Protein AF-A0A353NQA9-F1 (afdb_monomer_lite)

Structure (mmCIF, N/CA/C/O backbone):
data_AF-A0A353NQA9-F1
#
_entry.id   AF-A0A353NQA9-F1
#
loop_
_atom_site.group_PDB
_atom_site.id
_atom_site.type_symbol
_atom_site.label_atom_id
_atom_site.label_alt_id
_atom_site.label_comp_id
_atom_site.label_asym_id
_atom_site.label_entity_id
_atom_site.label_seq_id
_atom_site.pdbx_PDB_ins_code
_atom_site.Cartn_x
_atom_site.Cartn_y
_atom_site.Cartn_z
_atom_site.occupancy
_atom_site.B_iso_or_equiv
_atom_site.auth_seq_id
_atom_site.auth_comp_id
_atom_site.auth_asym_id
_atom_site.auth_atom_id
_atom_site.pdbx_PDB_model_num
ATOM 1 N N . THR A 1 1 ? -1.411 -0.313 -3.012 1.00 77.88 1 THR A N 1
ATOM 2 C CA . THR A 1 1 ? -2.107 -0.021 -4.285 1.00 77.88 1 THR A CA 1
ATOM 3 C C . THR A 1 1 ? -3.192 -1.037 -4.566 1.00 77.88 1 THR A C 1
ATOM 5 O O . THR A 1 1 ? -4.331 -0.701 -4.332 1.00 77.88 1 THR A O 1
ATOM 8 N N . LEU A 1 2 ? -2.918 -2.269 -5.010 1.00 91.19 2 LEU A N 1
ATOM 9 C CA . LEU A 1 2 ? -3.983 -3.215 -5.400 1.00 91.19 2 LEU A CA 1
ATOM 10 C C . LEU A 1 2 ? -4.651 -3.924 -4.213 1.00 91.19 2 LEU A C 1
ATOM 12 O O . LEU A 1 2 ? -3.944 -4.396 -3.325 1.00 91.19 2 LEU A O 1
ATOM 16 N N . HIS A 1 3 ? -5.969 -4.142 -4.282 1.00 93.44 3 HIS A N 1
ATOM 17 C CA . HIS A 1 3 ? -6.711 -4.943 -3.295 1.00 93.44 3 HIS A CA 1
ATOM 18 C C . HIS A 1 3 ? -6.117 -6.347 -3.095 1.00 93.44 3 HIS A C 1
ATOM 20 O O . HIS A 1 3 ? -6.017 -6.849 -1.979 1.00 93.44 3 HIS A O 1
ATOM 26 N N . SER A 1 4 ? -5.650 -6.980 -4.177 1.00 92.38 4 SER A N 1
ATOM 27 C CA . SER A 1 4 ? -5.052 -8.320 -4.124 1.00 92.38 4 SER A CA 1
ATOM 28 C C . SER A 1 4 ? -3.750 -8.390 -3.319 1.00 92.38 4 SER A C 1
ATOM 30 O O . SER A 1 4 ? -3.312 -9.487 -2.989 1.00 92.38 4 SER A O 1
ATOM 32 N N . MET A 1 5 ? -3.120 -7.248 -3.017 1.00 93.56 5 MET A N 1
ATOM 33 C CA . MET A 1 5 ? -1.900 -7.186 -2.207 1.00 93.56 5 MET A CA 1
ATOM 34 C C . MET A 1 5 ? -2.179 -7.238 -0.703 1.00 93.56 5 MET A C 1
ATOM 36 O O . MET A 1 5 ? -1.242 -7.425 0.067 1.00 93.56 5 MET A O 1
ATOM 40 N N . LEU A 1 6 ? -3.440 -7.128 -0.271 1.00 95.62 6 LEU A N 1
ATOM 41 C CA . LEU A 1 6 ? -3.806 -7.191 1.143 1.00 95.62 6 LEU A CA 1
ATOM 42 C C . LEU A 1 6 ? -3.369 -8.512 1.797 1.00 95.62 6 LEU A C 1
ATOM 44 O O . LEU A 1 6 ? -2.727 -8.496 2.843 1.00 95.62 6 LEU A O 1
ATOM 48 N N . ALA A 1 7 ? -3.692 -9.648 1.173 1.00 95.00 7 ALA A N 1
ATOM 49 C CA . ALA A 1 7 ? -3.346 -10.967 1.703 1.00 95.00 7 ALA A CA 1
ATOM 50 C C . ALA A 1 7 ? -1.827 -11.204 1.830 1.00 95.00 7 ALA A C 1
ATOM 52 O O . ALA A 1 7 ? -1.392 -11.531 2.935 1.00 95.00 7 ALA A O 1
ATOM 53 N N . PRO A 1 8 ? -0.999 -11.026 0.777 1.00 93.00 8 PRO A N 1
ATOM 54 C CA . PRO A 1 8 ? 0.444 -11.227 0.905 1.00 93.00 8 PRO A CA 1
ATOM 55 C C . PRO A 1 8 ? 1.108 -10.209 1.843 1.00 93.00 8 PRO A C 1
ATOM 57 O O . PRO A 1 8 ? 2.035 -10.580 2.555 1.00 93.00 8 PRO A O 1
ATOM 60 N N . ALA A 1 9 ? 0.622 -8.962 1.911 1.00 94.06 9 ALA A N 1
ATOM 61 C CA . ALA A 1 9 ? 1.133 -7.988 2.877 1.00 94.06 9 ALA A CA 1
ATOM 62 C C . ALA A 1 9 ? 0.849 -8.424 4.324 1.00 94.06 9 ALA A C 1
ATOM 64 O O . ALA A 1 9 ? 1.760 -8.437 5.146 1.00 94.06 9 ALA A O 1
ATOM 65 N N . ALA A 1 10 ? -0.382 -8.858 4.622 1.00 94.88 10 ALA A N 1
ATOM 66 C CA . ALA A 1 10 ? -0.735 -9.366 5.947 1.00 94.88 10 ALA A CA 1
ATOM 67 C C . ALA A 1 10 ? 0.078 -10.618 6.317 1.00 94.88 10 ALA A C 1
ATOM 69 O O . ALA A 1 10 ? 0.585 -10.712 7.433 1.00 94.88 10 ALA A O 1
ATOM 70 N N . ALA A 1 11 ? 0.253 -11.550 5.374 1.00 92.88 11 ALA A N 1
ATOM 71 C CA . ALA A 1 11 ? 1.080 -12.737 5.576 1.00 92.88 11 ALA A CA 1
ATOM 72 C C . ALA A 1 11 ? 2.546 -12.374 5.865 1.00 92.88 11 ALA A C 1
ATOM 74 O O . ALA A 1 11 ? 3.125 -12.905 6.807 1.00 92.88 11 ALA A O 1
ATOM 75 N N . GLY A 1 12 ? 3.128 -11.425 5.123 1.00 92.06 12 GLY A N 1
ATOM 76 C CA . GLY A 1 12 ? 4.493 -10.949 5.362 1.00 92.06 12 GLY A CA 1
ATOM 77 C C . GLY A 1 12 ? 4.675 -10.298 6.733 1.00 92.06 12 GLY A C 1
ATOM 78 O O . GLY A 1 12 ? 5.673 -10.554 7.404 1.00 92.06 12 GLY A O 1
ATOM 79 N N . CYS A 1 13 ? 3.693 -9.517 7.191 1.00 91.75 13 CYS A N 1
ATOM 80 C CA . CYS A 1 13 ? 3.713 -8.930 8.531 1.00 91.75 13 CYS A CA 1
ATOM 81 C C . CYS A 1 13 ? 3.698 -9.988 9.644 1.00 91.75 13 CYS A C 1
ATOM 83 O O . CYS A 1 13 ? 4.388 -9.820 10.645 1.00 91.75 13 CYS A O 1
ATOM 85 N N . LEU A 1 14 ? 2.933 -11.069 9.472 1.00 91.56 14 LEU A N 1
ATOM 86 C CA . LEU A 1 14 ? 2.843 -12.159 10.451 1.00 91.56 14 LEU A CA 1
ATOM 87 C C . LEU A 1 14 ? 4.079 -13.070 10.413 1.00 91.56 14 LEU A C 1
ATOM 89 O O . LEU A 1 14 ? 4.576 -13.483 11.457 1.00 91.56 14 LEU A O 1
ATOM 93 N N . ALA A 1 15 ? 4.628 -13.329 9.223 1.00 89.81 15 ALA A N 1
ATOM 94 C CA . ALA A 1 15 ? 5.838 -14.133 9.045 1.00 89.81 15 ALA A CA 1
ATOM 95 C C . ALA A 1 15 ? 7.096 -13.480 9.647 1.00 89.81 15 ALA A C 1
ATOM 97 O O . ALA A 1 15 ? 8.070 -14.166 9.945 1.00 89.81 15 ALA A O 1
ATOM 98 N N . ALA A 1 16 ? 7.078 -12.164 9.890 1.00 84.62 16 ALA A N 1
ATOM 99 C CA . ALA A 1 16 ? 8.151 -11.459 10.592 1.00 84.62 16 ALA A CA 1
ATOM 100 C C . ALA A 1 16 ? 8.272 -11.836 12.089 1.00 84.62 16 ALA A C 1
ATOM 102 O O . ALA A 1 16 ? 9.120 -11.289 12.792 1.00 84.62 16 ALA A O 1
ATOM 103 N N . GLY A 1 17 ? 7.440 -12.759 12.591 1.00 69.44 17 GLY A N 1
ATOM 104 C CA . GLY A 1 17 ? 7.543 -13.350 13.930 1.00 69.44 17 GLY A CA 1
ATOM 105 C C . GLY A 1 17 ? 6.875 -12.538 15.040 1.00 69.44 17 GLY A C 1
ATOM 106 O O . GLY A 1 17 ? 6.763 -13.011 16.170 1.00 69.44 17 GLY A O 1
ATOM 107 N N . ALA A 1 18 ? 6.391 -11.336 14.732 1.00 74.62 18 ALA A N 1
ATOM 108 C CA . ALA A 1 18 ? 5.500 -10.592 15.610 1.00 74.62 18 ALA A CA 1
ATOM 109 C C . ALA A 1 18 ? 4.049 -11.072 15.417 1.00 74.62 18 ALA A C 1
ATOM 111 O O . ALA A 1 18 ? 3.669 -11.523 14.339 1.00 74.62 18 ALA A O 1
ATOM 112 N N . SER A 1 19 ? 3.205 -10.915 16.440 1.00 84.38 19 SER A N 1
ATOM 113 C CA . SER A 1 19 ? 1.740 -11.019 16.309 1.00 84.38 19 SER A CA 1
ATOM 114 C C . SER A 1 19 ? 1.108 -9.619 16.326 1.00 84.38 19 SER A C 1
ATOM 116 O O . SER A 1 19 ? 0.397 -9.296 17.280 1.00 84.38 19 SER A O 1
ATOM 118 N N . PRO A 1 20 ? 1.405 -8.750 15.336 1.00 93.31 20 PRO A N 1
ATOM 119 C CA . PRO A 1 20 ? 0.938 -7.377 15.355 1.00 93.31 20 PRO A CA 1
ATOM 120 C C . PRO A 1 20 ? -0.569 -7.311 15.125 1.00 93.31 20 PRO A C 1
ATOM 122 O O . PRO A 1 20 ? -1.162 -8.115 14.400 1.00 93.31 20 PRO A O 1
ATOM 125 N N . ARG A 1 21 ? -1.196 -6.276 15.672 1.00 97.06 21 ARG A N 1
ATOM 126 C CA . ARG A 1 21 ? -2.575 -5.917 15.343 1.00 97.06 21 ARG A CA 1
ATOM 127 C C . ARG A 1 21 ? -2.618 -5.262 13.966 1.00 97.06 21 ARG A C 1
ATOM 129 O O . ARG A 1 21 ? -2.327 -4.075 13.831 1.00 97.06 21 ARG A O 1
ATOM 136 N N . ILE A 1 22 ? -2.987 -6.031 12.945 1.00 98.19 22 ILE A N 1
ATOM 137 C CA . ILE A 1 22 ? -3.059 -5.548 11.559 1.00 98.19 22 ILE A CA 1
ATOM 138 C C . ILE A 1 22 ? -4.481 -5.078 11.244 1.00 98.19 22 ILE A C 1
ATOM 140 O O . ILE A 1 22 ? -5.428 -5.858 11.345 1.00 98.19 22 ILE A O 1
ATOM 144 N N . ALA A 1 23 ? -4.648 -3.826 10.826 1.00 98.62 23 ALA A N 1
ATOM 145 C CA . ALA A 1 23 ? -5.906 -3.322 10.274 1.00 98.62 23 ALA A CA 1
ATOM 146 C C . ALA A 1 23 ? -5.786 -3.057 8.772 1.00 98.62 23 ALA A C 1
ATOM 148 O O . ALA A 1 23 ? -4.709 -2.747 8.261 1.00 98.62 23 ALA A O 1
ATOM 149 N N . TYR A 1 24 ? -6.914 -3.151 8.072 1.00 98.50 24 TYR A N 1
ATOM 150 C CA . TYR A 1 24 ? -7.018 -2.779 6.663 1.00 98.50 24 TYR A CA 1
ATOM 151 C C . TYR A 1 24 ? -7.806 -1.477 6.520 1.00 98.50 24 TYR A C 1
ATOM 153 O O . TYR A 1 24 ? -8.947 -1.398 6.968 1.00 98.50 24 TYR A O 1
ATOM 161 N N . VAL A 1 25 ? -7.214 -0.476 5.875 1.00 98.50 25 VAL A N 1
ATOM 162 C CA . VAL A 1 25 ? -7.920 0.728 5.429 1.00 98.50 25 VAL A CA 1
ATOM 163 C C . VAL A 1 25 ? -8.148 0.626 3.921 1.00 98.50 25 VAL A C 1
ATOM 165 O O . VAL A 1 25 ? -7.190 0.595 3.143 1.00 98.50 25 VAL A O 1
ATOM 168 N N . MET A 1 26 ? -9.415 0.538 3.520 1.00 97.56 26 MET A N 1
ATOM 169 C CA . MET A 1 26 ? -9.845 0.494 2.126 1.00 97.56 26 MET A CA 1
ATOM 170 C C . MET A 1 26 ? -10.121 1.910 1.624 1.00 97.56 26 MET A C 1
ATOM 172 O O . MET A 1 26 ? -11.022 2.580 2.138 1.00 97.56 26 MET A O 1
ATOM 176 N N . THR A 1 27 ? -9.362 2.360 0.626 1.00 96.38 27 THR A N 1
ATOM 177 C CA . THR A 1 27 ? -9.660 3.613 -0.084 1.00 96.38 27 THR A CA 1
ATOM 178 C C . THR A 1 27 ? -10.818 3.416 -1.059 1.00 96.38 27 THR A C 1
ATOM 180 O O . THR A 1 27 ? -11.138 2.294 -1.464 1.00 96.38 27 THR A O 1
ATOM 183 N N . ASP A 1 28 ? -11.443 4.520 -1.448 1.00 93.31 28 ASP A N 1
ATOM 184 C CA . ASP A 1 28 ? -12.499 4.582 -2.462 1.00 93.31 28 ASP A CA 1
ATOM 185 C C . ASP A 1 28 ? -12.006 4.351 -3.896 1.00 93.31 28 ASP A C 1
ATOM 187 O O . ASP A 1 28 ? -12.796 4.270 -4.844 1.00 93.31 28 ASP A O 1
ATOM 191 N N . GLY A 1 29 ? -10.704 4.117 -4.051 1.00 88.62 29 GLY A N 1
ATOM 192 C CA . GLY A 1 29 ? -10.120 3.600 -5.266 1.00 88.62 29 GLY A CA 1
ATOM 193 C C . GLY A 1 29 ? -10.833 2.326 -5.736 1.00 88.62 29 GLY A C 1
ATOM 194 O O . GLY A 1 29 ? -10.824 1.296 -5.064 1.00 88.62 29 GLY A O 1
ATOM 195 N N . ALA A 1 30 ? -11.469 2.395 -6.907 1.00 78.56 30 ALA A N 1
ATOM 196 C CA . ALA A 1 30 ? -12.174 1.272 -7.530 1.00 78.56 30 ALA A CA 1
ATOM 197 C C . ALA A 1 30 ? -13.205 0.566 -6.610 1.00 78.56 30 ALA A C 1
ATOM 199 O O . ALA A 1 30 ? -13.327 -0.659 -6.641 1.00 78.56 30 ALA A O 1
ATOM 200 N N . ALA A 1 31 ? -13.937 1.322 -5.781 1.00 72.88 31 ALA A N 1
ATOM 201 C CA . ALA A 1 31 ? -14.722 0.770 -4.677 1.00 72.88 31 ALA A CA 1
ATOM 202 C C . ALA A 1 31 ? -15.982 -0.017 -5.091 1.00 72.88 31 ALA A C 1
ATOM 204 O O . ALA A 1 31 ? -17.091 0.510 -5.178 1.00 72.88 31 ALA A O 1
ATOM 205 N N . LEU A 1 32 ? -15.827 -1.335 -5.235 1.00 87.12 32 LEU A N 1
ATOM 206 C CA . LEU A 1 32 ? -16.900 -2.275 -4.905 1.00 87.12 32 LEU A CA 1
ATOM 207 C C . LEU A 1 32 ? -17.067 -2.370 -3.373 1.00 87.12 32 LEU A C 1
ATOM 209 O O . LEU A 1 32 ? -16.074 -2.238 -2.653 1.00 87.12 32 LEU A O 1
ATOM 213 N N . PRO A 1 33 ? -18.282 -2.654 -2.860 1.00 89.31 33 PRO A N 1
ATOM 214 C CA . PRO A 1 33 ? -18.513 -2.803 -1.423 1.00 89.31 33 PRO A CA 1
ATOM 215 C C . PRO A 1 33 ? -17.551 -3.817 -0.785 1.00 89.31 33 PRO A C 1
ATOM 217 O O . PRO A 1 33 ? -17.412 -4.941 -1.285 1.00 89.31 33 PRO A O 1
ATOM 220 N N . LEU A 1 34 ? -16.949 -3.469 0.360 1.00 91.00 34 LEU A N 1
ATOM 221 C CA . LEU A 1 34 ? -15.966 -4.323 1.049 1.00 91.00 34 LEU A CA 1
ATOM 222 C C . LEU A 1 34 ? -16.539 -5.706 1.396 1.00 91.00 34 LEU A C 1
ATOM 224 O O . LEU A 1 34 ? -15.835 -6.718 1.341 1.00 91.00 34 LEU A O 1
ATOM 228 N N . SER A 1 35 ? -17.841 -5.771 1.683 1.00 89.25 35 SER A N 1
ATOM 229 C CA . SER A 1 35 ? -18.574 -6.994 2.028 1.00 89.25 35 SER A CA 1
ATOM 230 C C . SER A 1 35 ? -18.546 -8.082 0.941 1.00 89.25 35 SER A C 1
ATOM 232 O O . SER A 1 35 ? -18.727 -9.266 1.260 1.00 89.25 35 SER A O 1
ATOM 234 N N . LEU A 1 36 ? -18.272 -7.710 -0.319 1.00 90.38 36 LEU A N 1
ATOM 235 C CA . LEU A 1 36 ? -18.113 -8.638 -1.443 1.00 90.38 36 LEU A CA 1
ATOM 236 C C . LEU A 1 36 ? -16.736 -9.319 -1.472 1.00 90.38 36 LEU A C 1
ATOM 238 O O . LEU A 1 36 ? -16.571 -10.349 -2.132 1.00 90.38 36 LEU A O 1
ATOM 242 N N . SER A 1 37 ? -15.743 -8.795 -0.747 1.00 93.94 37 SER A N 1
ATOM 243 C CA . SER A 1 37 ? -14.404 -9.378 -0.722 1.00 93.94 37 SER A CA 1
ATOM 244 C C . SER A 1 37 ? -14.361 -10.654 0.123 1.00 93.94 37 SER A C 1
ATOM 246 O O . SER A 1 37 ? -14.303 -10.634 1.356 1.00 93.94 37 SER A O 1
ATOM 248 N N . LYS A 1 38 ? -14.316 -11.807 -0.557 1.00 94.88 38 LYS A N 1
ATOM 249 C CA . LYS A 1 38 ? -14.026 -13.101 0.086 1.00 94.88 38 LYS A CA 1
ATOM 250 C C . LYS A 1 38 ? -12.656 -13.093 0.770 1.00 94.88 38 LYS A C 1
ATOM 252 O O . LYS A 1 38 ? -12.512 -13.705 1.820 1.00 94.88 38 LYS A O 1
ATOM 257 N N . MET A 1 39 ? -11.676 -12.379 0.204 1.00 95.38 39 MET A N 1
ATOM 258 C CA . MET A 1 39 ? -10.331 -12.257 0.773 1.00 95.38 39 MET A CA 1
ATOM 259 C C . MET A 1 39 ? -10.383 -11.619 2.160 1.00 95.38 39 MET A C 1
ATOM 261 O O . MET A 1 39 ? -9.902 -12.217 3.118 1.00 95.38 39 MET A O 1
ATOM 265 N N . VAL A 1 40 ? -11.027 -10.455 2.289 1.00 96.62 40 VAL A N 1
ATOM 266 C CA . VAL A 1 40 ? -11.145 -9.757 3.578 1.00 96.62 40 VAL A CA 1
ATOM 267 C C . VAL A 1 40 ? -11.887 -10.617 4.601 1.00 96.62 40 VAL A C 1
ATOM 269 O O . VAL A 1 40 ? -11.440 -10.741 5.741 1.00 96.62 40 VAL A O 1
ATOM 272 N N . ARG A 1 41 ? -12.974 -11.285 4.188 1.00 96.62 41 ARG A N 1
ATOM 273 C CA . ARG A 1 41 ? -13.712 -12.221 5.050 1.00 96.62 41 ARG A CA 1
ATOM 274 C C . ARG A 1 41 ? -12.816 -13.343 5.580 1.00 96.62 41 ARG A C 1
ATOM 276 O O . ARG A 1 41 ? -12.842 -13.614 6.777 1.00 96.62 41 ARG A O 1
ATOM 283 N N . THR A 1 42 ? -12.018 -13.969 4.715 1.00 96.88 42 THR A N 1
ATOM 284 C CA . THR A 1 42 ? -11.095 -15.046 5.100 1.00 96.88 42 THR A CA 1
ATOM 285 C C . THR A 1 42 ? -9.996 -14.548 6.035 1.00 96.88 42 THR A C 1
ATOM 287 O O . THR A 1 42 ? -9.737 -15.191 7.048 1.00 96.88 42 THR A O 1
ATOM 290 N N . LEU A 1 43 ? -9.374 -13.402 5.741 1.00 96.62 43 LEU A N 1
ATOM 291 C CA . LEU A 1 43 ? -8.308 -12.839 6.578 1.00 96.62 43 LEU A CA 1
ATOM 292 C C . LEU A 1 43 ? -8.813 -12.504 7.988 1.00 96.62 43 LEU A C 1
ATOM 294 O O . LEU A 1 43 ? -8.150 -12.830 8.970 1.00 96.62 43 LEU A O 1
ATOM 298 N N . LYS A 1 44 ? -10.018 -11.932 8.102 1.00 96.94 44 LYS A N 1
ATOM 299 C CA . LYS A 1 44 ? -10.668 -11.694 9.400 1.00 96.94 44 LYS A CA 1
ATOM 300 C C . LYS A 1 44 ? -10.994 -12.996 10.130 1.00 96.94 44 LYS A C 1
ATOM 302 O O . LYS A 1 44 ? -10.700 -13.113 11.313 1.00 96.94 44 LYS A O 1
ATOM 307 N N . ALA A 1 45 ? -11.561 -13.986 9.436 1.00 96.88 45 ALA A N 1
ATOM 308 C CA . ALA A 1 45 ? -11.894 -15.282 10.035 1.00 96.88 45 ALA A CA 1
ATOM 309 C C . ALA A 1 45 ? -10.656 -16.036 10.552 1.00 96.88 45 ALA A C 1
ATOM 311 O O . ALA A 1 45 ? -10.743 -16.736 11.555 1.00 96.88 45 ALA A O 1
ATOM 312 N N . LYS A 1 46 ? -9.500 -15.861 9.898 1.00 95.31 46 LYS A N 1
ATOM 313 C CA . LYS A 1 46 ? -8.201 -16.389 10.341 1.00 95.31 46 LYS A CA 1
ATOM 314 C C . LYS A 1 46 ? -7.521 -15.541 11.429 1.00 95.31 46 LYS A C 1
ATOM 316 O O . LYS A 1 46 ? -6.418 -15.875 11.840 1.00 95.31 46 LYS A O 1
ATOM 321 N N . GLY A 1 47 ? -8.127 -14.436 11.871 1.00 94.94 47 GLY A N 1
ATOM 322 C CA . GLY A 1 47 ? -7.529 -13.528 12.855 1.00 94.94 47 GLY A CA 1
ATOM 323 C C . GLY A 1 47 ? -6.336 -12.718 12.333 1.00 94.94 47 GLY A C 1
ATOM 324 O O . GLY A 1 47 ? -5.648 -12.080 13.121 1.00 94.94 47 GLY A O 1
ATOM 325 N N . MET A 1 48 ? -6.096 -12.708 11.017 1.00 95.81 48 MET A N 1
ATOM 326 C CA . MET A 1 48 ? -4.992 -11.961 10.398 1.00 95.81 48 MET A CA 1
ATOM 327 C C . MET A 1 48 ? -5.273 -10.456 10.320 1.00 95.81 48 MET A C 1
ATOM 329 O O . MET A 1 48 ? -4.349 -9.673 10.132 1.00 95.81 48 MET A O 1
ATOM 333 N N . LEU A 1 49 ? -6.543 -10.049 10.434 1.00 97.94 49 LEU A N 1
ATOM 334 C CA . LEU A 1 49 ? -6.963 -8.651 10.506 1.00 97.94 49 LEU A CA 1
ATOM 335 C C . LEU A 1 49 ? -7.806 -8.427 11.761 1.00 97.94 49 LEU A C 1
ATOM 337 O O . LEU A 1 49 ? -8.792 -9.134 11.975 1.00 97.94 49 LEU A O 1
ATOM 341 N N . VAL A 1 50 ? -7.468 -7.402 12.545 1.00 97.88 50 VAL A N 1
ATOM 342 C CA . VAL A 1 50 ? -8.244 -7.004 13.733 1.00 97.88 50 VAL A CA 1
ATOM 343 C C . VAL A 1 50 ? -9.495 -6.200 13.380 1.00 97.88 50 VAL A C 1
ATOM 345 O O . VAL A 1 50 ? -10.401 -6.083 14.199 1.00 97.88 50 VAL A O 1
ATOM 348 N N . GLY A 1 51 ? -9.552 -5.644 12.169 1.00 98.19 51 GLY A N 1
ATOM 349 C CA . GLY A 1 51 ? -10.687 -4.876 11.677 1.00 98.19 51 GLY A CA 1
ATOM 350 C C . GLY A 1 51 ? -10.389 -4.170 10.360 1.00 98.19 51 GLY A C 1
ATOM 351 O O . GLY A 1 51 ? -9.268 -4.205 9.841 1.00 98.19 51 GLY A O 1
ATOM 352 N N . THR A 1 52 ? -11.424 -3.541 9.819 1.00 98.56 52 THR A N 1
ATOM 353 C CA . THR A 1 52 ? -11.399 -2.836 8.538 1.00 98.56 52 THR A CA 1
ATOM 354 C C . THR A 1 52 ? -11.996 -1.443 8.674 1.00 98.56 52 THR A C 1
ATOM 356 O O . THR A 1 52 ? -12.949 -1.245 9.427 1.00 98.56 52 THR A O 1
ATOM 359 N N . VAL A 1 53 ? -11.453 -0.487 7.931 1.00 98.62 53 VAL A N 1
ATOM 360 C CA . VAL A 1 53 ? -11.989 0.871 7.828 1.00 98.62 53 VAL A CA 1
ATOM 361 C C . VAL A 1 53 ? -12.171 1.198 6.356 1.00 98.62 53 VAL A C 1
ATOM 363 O O . VAL A 1 53 ? -11.210 1.086 5.599 1.00 98.62 53 VAL A O 1
ATOM 366 N N . SER A 1 54 ? -13.363 1.608 5.942 1.00 97.94 54 SER A N 1
ATOM 367 C CA . SER A 1 54 ? -13.540 2.200 4.612 1.00 97.94 54 SER A CA 1
ATOM 368 C C . SER A 1 54 ? -13.372 3.719 4.703 1.00 97.94 54 SER A C 1
ATOM 370 O O . SER A 1 54 ? -13.711 4.340 5.717 1.00 97.94 54 SER A O 1
ATOM 372 N N . THR A 1 55 ? -12.769 4.312 3.676 1.00 97.38 55 THR A N 1
ATOM 373 C CA . THR A 1 55 ? -12.428 5.742 3.616 1.00 97.38 55 THR A CA 1
ATOM 374 C C . THR A 1 55 ? -12.945 6.384 2.338 1.00 97.38 55 THR A C 1
ATOM 376 O O . THR A 1 55 ? -12.853 5.773 1.276 1.00 97.38 55 THR A O 1
ATOM 379 N N . GLY A 1 56 ? -13.412 7.631 2.431 1.00 95.50 56 GLY A N 1
ATOM 380 C CA . GLY A 1 56 ? -13.956 8.348 1.276 1.00 95.50 56 GLY A CA 1
ATOM 381 C C . GLY A 1 56 ? -15.326 7.797 0.897 1.00 95.50 56 GLY A C 1
ATOM 382 O O . GLY A 1 56 ? -16.150 7.553 1.777 1.00 95.50 56 GLY A O 1
ATOM 383 N N . ASP A 1 57 ? -15.545 7.555 -0.394 1.00 94.31 57 ASP A N 1
ATOM 384 C CA . ASP A 1 57 ? -16.797 6.972 -0.902 1.00 94.31 57 ASP A CA 1
ATOM 385 C C . ASP A 1 57 ? -16.835 5.424 -0.852 1.00 94.31 57 ASP A C 1
ATOM 387 O O . ASP A 1 57 ? -17.812 4.793 -1.270 1.00 94.31 57 ASP A O 1
ATOM 391 N N . ALA A 1 58 ? -15.787 4.778 -0.331 1.00 95.00 58 ALA A N 1
ATOM 392 C CA . ALA A 1 58 ? -15.804 3.351 -0.021 1.00 95.00 58 ALA A CA 1
ATOM 393 C C . ALA A 1 58 ? -16.733 3.062 1.161 1.00 95.00 58 ALA A C 1
ATOM 395 O O . ALA A 1 58 ? -16.875 3.874 2.069 1.00 95.00 58 ALA A O 1
ATOM 396 N N . PHE A 1 59 ? -17.309 1.858 1.193 1.00 95.31 59 PHE A N 1
ATOM 397 C CA . PHE A 1 59 ? -18.217 1.461 2.266 1.00 95.31 59 PHE A CA 1
ATOM 398 C C . PHE A 1 59 ? -18.239 -0.050 2.519 1.00 95.31 59 PHE A C 1
ATOM 400 O O . PHE A 1 59 ? -17.831 -0.874 1.688 1.00 95.31 59 PHE A O 1
ATOM 407 N N . GLY A 1 60 ? -18.791 -0.416 3.676 1.00 95.25 60 GLY A N 1
ATOM 408 C CA . GLY A 1 60 ? -18.993 -1.791 4.125 1.00 95.25 60 GLY A CA 1
ATOM 409 C C . GLY A 1 60 ? -17.883 -2.304 5.040 1.00 95.25 60 GLY A C 1
ATOM 410 O O . GLY A 1 60 ? -17.739 -3.522 5.165 1.00 95.25 60 GLY A O 1
ATOM 411 N N . GLY A 1 61 ? -17.094 -1.396 5.625 1.00 96.56 61 GLY A N 1
ATOM 412 C CA . GLY A 1 61 ? -16.053 -1.715 6.603 1.00 96.56 61 GLY A CA 1
ATOM 413 C C . GLY A 1 61 ? -16.641 -1.956 7.996 1.00 96.56 61 GLY A C 1
ATOM 414 O O . GLY A 1 61 ? -17.841 -1.806 8.212 1.00 96.56 61 GLY A O 1
ATOM 415 N N . ASP A 1 62 ? -15.800 -2.321 8.966 1.00 98.06 62 ASP A N 1
ATOM 416 C CA . ASP A 1 62 ? -16.220 -2.348 10.380 1.00 98.06 62 ASP A CA 1
ATOM 417 C C . ASP A 1 62 ? -16.401 -0.931 10.930 1.00 98.06 62 ASP A C 1
ATOM 419 O O . ASP A 1 62 ? -17.252 -0.689 11.785 1.00 98.06 62 ASP A O 1
ATOM 423 N N . LEU A 1 63 ? -15.580 -0.007 10.427 1.00 98.44 63 LEU A N 1
ATOM 424 C CA . LEU A 1 63 ? -15.670 1.426 10.653 1.00 98.44 63 LEU A CA 1
ATOM 425 C C . LEU A 1 63 ? -15.750 2.145 9.304 1.00 98.44 63 LEU A C 1
ATOM 427 O O . LEU A 1 63 ? -15.192 1.694 8.302 1.00 98.44 63 LEU A O 1
ATOM 431 N N . GLU A 1 64 ? -16.399 3.299 9.318 1.00 97.94 64 GLU A N 1
ATOM 432 C CA . GLU A 1 64 ? -16.553 4.182 8.166 1.00 97.94 64 GLU A CA 1
ATOM 433 C C . GLU A 1 64 ? -15.891 5.523 8.489 1.00 97.94 64 GLU A C 1
ATOM 435 O O . GLU A 1 64 ? -15.933 5.990 9.633 1.00 97.94 64 GLU A O 1
ATOM 440 N N . SER A 1 65 ? -15.243 6.140 7.504 1.00 98.38 65 SER A N 1
ATOM 441 C CA . SER A 1 65 ? -14.490 7.374 7.719 1.00 98.38 65 SER A CA 1
ATOM 442 C C . SER A 1 65 ? -14.490 8.275 6.487 1.00 98.38 65 SER A C 1
ATOM 444 O O . SER A 1 65 ? -14.524 7.816 5.351 1.00 98.38 65 SER A O 1
ATOM 446 N N . VAL A 1 66 ? -14.451 9.586 6.722 1.00 98.00 66 VAL A N 1
ATOM 447 C CA . VAL A 1 66 ? -14.695 10.603 5.685 1.00 98.00 66 VAL A CA 1
ATOM 448 C C . VAL A 1 66 ? -13.562 10.674 4.659 1.00 98.00 66 VAL A C 1
ATOM 450 O O . VAL A 1 66 ? -13.787 10.983 3.498 1.00 98.00 66 VAL A O 1
ATOM 453 N N . ASN A 1 67 ? -12.325 10.429 5.083 1.00 97.75 67 ASN A N 1
ATOM 454 C CA . ASN A 1 67 ? -11.138 10.485 4.231 1.00 97.75 67 ASN A CA 1
ATOM 455 C C . ASN A 1 67 ? -10.003 9.636 4.813 1.00 97.75 67 ASN A C 1
ATOM 457 O O . ASN A 1 67 ? -10.076 9.192 5.965 1.00 97.75 67 ASN A O 1
ATOM 461 N N . ILE A 1 68 ? -8.919 9.482 4.048 1.00 98.12 68 ILE A N 1
ATOM 462 C CA . ILE A 1 68 ? -7.760 8.673 4.442 1.00 98.12 68 ILE A CA 1
ATOM 463 C C . ILE A 1 68 ? -7.185 9.051 5.816 1.00 98.12 68 ILE A C 1
ATOM 465 O O . ILE A 1 68 ? -6.867 8.163 6.600 1.00 98.12 68 ILE A O 1
ATOM 469 N N . TYR A 1 69 ? -7.120 10.340 6.166 1.00 98.75 69 TYR A N 1
ATOM 470 C CA . TYR A 1 69 ? -6.599 10.785 7.463 1.00 98.75 69 TYR A CA 1
ATOM 471 C C . TYR A 1 69 ? -7.460 10.261 8.611 1.00 98.75 69 TYR A C 1
ATOM 473 O O . TYR A 1 69 ? -6.951 9.642 9.545 1.00 98.75 69 TYR A O 1
ATOM 481 N N . SER A 1 70 ? -8.777 10.460 8.524 1.00 98.62 70 SER A N 1
ATOM 482 C CA . SER A 1 70 ? -9.711 9.946 9.529 1.00 98.62 70 SER A CA 1
ATOM 483 C C . SER A 1 70 ? -9.722 8.415 9.590 1.00 98.62 70 SER A C 1
ATOM 485 O O . SER A 1 70 ? -9.850 7.862 10.680 1.00 98.62 70 SER A O 1
ATOM 487 N N . GLY A 1 71 ? -9.510 7.726 8.464 1.00 98.69 71 GLY A N 1
ATOM 488 C CA . GLY A 1 71 ? -9.430 6.266 8.432 1.00 98.69 71 GLY A CA 1
ATOM 489 C C . GLY A 1 71 ? -8.166 5.707 9.073 1.00 98.69 71 GLY A C 1
ATOM 490 O O . GLY A 1 71 ? -8.242 4.763 9.859 1.00 98.69 71 GLY A O 1
ATOM 491 N N . LEU A 1 72 ? -7.011 6.328 8.815 1.00 98.81 72 LEU A N 1
ATOM 492 C CA . LEU A 1 72 ? -5.749 6.005 9.489 1.00 98.81 72 LEU A CA 1
ATOM 493 C C . LEU A 1 72 ? -5.860 6.234 11.002 1.00 98.81 72 LEU A C 1
ATOM 495 O O . LEU A 1 72 ? -5.464 5.375 11.790 1.00 98.81 72 LEU A O 1
ATOM 499 N N . ILE A 1 73 ? -6.465 7.354 11.417 1.00 98.81 73 ILE A N 1
ATOM 500 C CA . ILE A 1 73 ? -6.729 7.644 12.832 1.00 98.81 73 ILE A CA 1
ATOM 501 C C . ILE A 1 73 ? -7.669 6.597 13.435 1.00 98.81 73 ILE A C 1
ATOM 503 O O . ILE A 1 73 ? -7.398 6.120 14.532 1.00 98.81 73 ILE A O 1
ATOM 507 N N . ALA A 1 74 ? -8.743 6.201 12.748 1.00 98.81 74 ALA A N 1
ATOM 508 C CA . ALA A 1 74 ? -9.662 5.175 13.237 1.00 98.81 74 ALA A CA 1
ATOM 509 C C . ALA A 1 74 ? -8.967 3.811 13.392 1.00 98.81 74 ALA A C 1
ATOM 511 O O . ALA A 1 74 ? -9.106 3.156 14.428 1.00 98.81 74 ALA A O 1
ATOM 512 N N . ALA A 1 75 ? -8.153 3.408 12.415 1.00 98.75 75 ALA A N 1
ATOM 513 C CA . ALA A 1 75 ? -7.370 2.181 12.498 1.00 98.75 75 ALA A CA 1
ATOM 514 C C . ALA A 1 75 ? -6.387 2.210 13.685 1.00 98.75 75 ALA A C 1
ATOM 516 O O . ALA A 1 75 ? -6.322 1.256 14.462 1.00 98.75 75 ALA A O 1
ATOM 517 N N . TYR A 1 76 ? -5.682 3.323 13.891 1.00 98.62 76 TYR A N 1
ATOM 518 C CA . TYR A 1 76 ? -4.732 3.465 14.995 1.00 98.62 76 TYR A CA 1
ATOM 519 C C . TYR A 1 76 ? -5.418 3.595 16.369 1.00 98.62 76 TYR A C 1
ATOM 521 O O . TYR A 1 76 ? -5.123 2.849 17.299 1.00 98.62 76 TYR A O 1
ATOM 529 N N . GLN A 1 77 ? -6.368 4.518 16.520 1.00 98.44 77 GLN A N 1
ATOM 530 C CA . GLN A 1 77 ? -6.958 4.878 17.813 1.00 98.44 77 GLN A CA 1
ATOM 531 C C . GLN A 1 77 ? -8.108 3.967 18.241 1.00 98.44 77 GLN A C 1
ATOM 533 O O . GLN A 1 77 ? -8.241 3.704 19.437 1.00 98.44 77 GLN A O 1
ATOM 538 N N . VAL A 1 78 ? -8.936 3.488 17.308 1.00 98.56 78 VAL A N 1
ATOM 539 C CA . VAL A 1 78 ? -10.121 2.670 17.622 1.00 98.56 78 VAL A CA 1
ATOM 540 C C . VAL A 1 78 ? -9.789 1.190 17.499 1.00 98.56 78 VAL A C 1
ATOM 542 O O . VAL A 1 78 ? -9.955 0.447 18.464 1.00 98.56 78 VAL A O 1
ATOM 545 N N . LEU A 1 79 ? -9.247 0.765 16.353 1.00 98.44 79 LEU A N 1
ATOM 546 C CA . LEU A 1 79 ? -8.862 -0.637 16.146 1.00 98.44 79 LEU A CA 1
ATOM 547 C C . LEU A 1 79 ? -7.538 -1.002 16.829 1.00 98.44 79 LEU A C 1
ATOM 549 O O . LEU A 1 79 ? -7.193 -2.183 16.870 1.00 98.44 79 LEU A O 1
ATOM 553 N N . LYS A 1 80 ? -6.812 -0.031 17.403 1.00 98.19 80 LYS A N 1
ATOM 554 C CA . LYS A 1 80 ? -5.518 -0.247 18.074 1.00 98.19 80 LYS A CA 1
ATOM 555 C C . LYS A 1 80 ? -4.531 -0.981 17.168 1.00 98.19 80 LYS A C 1
ATOM 557 O O . LYS A 1 80 ? -3.881 -1.923 17.610 1.00 98.19 80 LYS A O 1
ATOM 562 N N . ALA A 1 81 ? -4.519 -0.631 15.884 1.00 98.12 81 ALA A N 1
ATOM 563 C CA . ALA A 1 81 ? -3.643 -1.259 14.910 1.00 98.12 81 ALA A CA 1
ATOM 564 C C . ALA A 1 81 ? -2.193 -0.812 15.122 1.00 98.12 81 ALA A C 1
ATOM 566 O O . ALA A 1 81 ? -1.920 0.376 15.280 1.00 98.12 81 ALA A O 1
ATOM 567 N N . GLU A 1 82 ? -1.276 -1.771 15.088 1.00 97.12 82 GLU A N 1
ATOM 568 C CA . GLU A 1 82 ? 0.174 -1.544 15.065 1.00 97.12 82 GLU A CA 1
ATOM 569 C C . GLU A 1 82 ? 0.688 -1.480 13.624 1.00 97.12 82 GLU A C 1
ATOM 571 O O . GLU A 1 82 ? 1.662 -0.792 13.331 1.00 97.12 82 GLU A O 1
ATOM 576 N N . ILE A 1 83 ? 0.001 -2.175 12.714 1.00 97.69 83 ILE A N 1
ATOM 577 C CA . ILE A 1 83 ? 0.260 -2.146 11.278 1.00 97.69 83 ILE A CA 1
ATOM 578 C C . ILE A 1 83 ? -1.048 -1.827 10.566 1.00 97.69 83 ILE A C 1
ATOM 580 O O . ILE A 1 83 ? -2.079 -2.457 10.810 1.00 97.69 83 ILE A O 1
ATOM 584 N N . ILE A 1 84 ? -1.002 -0.860 9.654 1.00 98.62 84 ILE A N 1
ATOM 585 C CA . ILE A 1 84 ? -2.146 -0.478 8.832 1.00 98.62 84 ILE A CA 1
ATOM 586 C C . ILE A 1 84 ? -1.790 -0.744 7.375 1.00 98.62 84 ILE A C 1
ATOM 588 O O . ILE A 1 84 ? -0.917 -0.092 6.806 1.00 98.62 84 ILE A O 1
ATOM 592 N N . ILE A 1 85 ? -2.474 -1.707 6.765 1.00 98.31 85 ILE A N 1
ATOM 593 C CA . ILE A 1 85 ? -2.360 -1.965 5.332 1.00 98.31 85 ILE A CA 1
ATOM 594 C C . ILE A 1 85 ? -3.373 -1.066 4.631 1.00 98.31 85 ILE A C 1
ATOM 596 O O . ILE A 1 85 ? -4.563 -1.134 4.927 1.00 98.31 85 ILE A O 1
ATOM 600 N N . VAL A 1 86 ? -2.912 -0.237 3.696 1.00 98.12 86 VAL A N 1
ATOM 601 C CA . VAL A 1 86 ? -3.777 0.647 2.902 1.00 98.12 86 VAL A CA 1
ATOM 602 C C . VAL A 1 86 ? -3.766 0.195 1.448 1.00 98.12 86 VAL A C 1
ATOM 604 O O . VAL A 1 86 ? -2.715 0.148 0.800 1.00 98.12 86 VAL A O 1
ATOM 607 N N . THR A 1 87 ? -4.936 -0.157 0.921 1.00 95.94 87 THR A N 1
ATOM 608 C CA . THR A 1 87 ? -5.109 -0.486 -0.501 1.00 95.94 87 THR A CA 1
ATOM 609 C C . THR A 1 87 ? -6.499 -0.094 -0.977 1.00 95.94 87 THR A C 1
ATOM 611 O O . THR A 1 87 ? -7.445 -0.108 -0.187 1.00 95.94 87 THR A O 1
ATOM 614 N N . MET A 1 88 ? -6.623 0.176 -2.273 1.00 93.75 88 MET A N 1
ATOM 615 C CA . MET A 1 88 ? -7.910 0.363 -2.930 1.00 93.75 88 MET A CA 1
ATOM 616 C C . MET A 1 88 ? -8.850 -0.832 -2.755 1.00 93.75 88 MET A C 1
ATOM 618 O O . MET A 1 8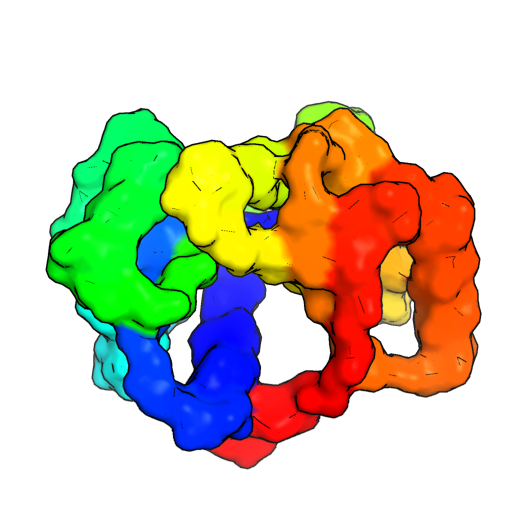8 ? -8.422 -1.953 -2.442 1.00 93.75 88 MET A O 1
ATOM 622 N N . GLY A 1 89 ? -10.141 -0.585 -2.957 1.00 91.56 89 GLY A N 1
ATOM 623 C CA . GLY A 1 89 ? -11.160 -1.624 -2.980 1.00 91.56 89 GLY A CA 1
ATOM 624 C C . GLY A 1 89 ? -11.014 -2.590 -4.164 1.00 91.56 89 GLY A C 1
ATOM 625 O O . GLY A 1 89 ? -10.121 -2.453 -5.005 1.00 91.56 89 GLY A O 1
ATOM 626 N N . PRO A 1 90 ? -11.862 -3.631 -4.241 1.00 87.81 90 PRO A N 1
ATOM 627 C CA . PRO A 1 90 ? -11.788 -4.616 -5.313 1.00 87.81 90 PRO A CA 1
ATOM 628 C C . PRO A 1 90 ? -12.017 -3.989 -6.695 1.00 87.81 90 PRO A C 1
ATOM 630 O O . PRO A 1 90 ? -13.135 -3.639 -7.055 1.00 87.81 90 PRO A O 1
ATOM 633 N N . GLY A 1 91 ? -10.957 -3.941 -7.497 1.00 81.62 91 GLY A N 1
ATOM 634 C CA . GLY A 1 91 ? -10.977 -3.405 -8.853 1.00 81.62 91 GLY A CA 1
ATOM 635 C C . GLY A 1 91 ? -9.693 -2.641 -9.154 1.00 81.62 91 GLY A C 1
ATOM 636 O O . GLY A 1 91 ? -8.773 -2.594 -8.340 1.00 81.62 91 GLY A O 1
ATOM 637 N N . ILE A 1 92 ? -9.616 -2.074 -10.354 1.00 80.75 92 ILE A N 1
ATOM 638 C CA . ILE A 1 92 ? -8.646 -1.035 -10.700 1.00 80.75 92 ILE A CA 1
ATOM 639 C C . ILE A 1 92 ? -9.237 -0.194 -11.826 1.00 80.75 92 ILE A C 1
ATOM 641 O O . ILE A 1 92 ? -9.713 -0.737 -12.824 1.00 80.75 92 ILE A O 1
ATOM 645 N N . VAL A 1 93 ? -9.221 1.126 -11.664 1.00 82.94 93 VAL A N 1
ATOM 646 C CA . VAL A 1 93 ? -9.673 2.059 -12.697 1.00 82.94 93 VAL A CA 1
ATOM 647 C C . VAL A 1 93 ? -8.455 2.745 -13.298 1.00 82.94 93 VAL A C 1
ATOM 649 O O . VAL A 1 93 ? -7.569 3.219 -12.583 1.00 82.94 93 VAL A O 1
ATOM 652 N N . GLY A 1 94 ? -8.412 2.805 -14.626 1.00 86.38 94 GLY A N 1
ATOM 653 C CA . GLY A 1 94 ? -7.421 3.596 -15.332 1.00 86.38 94 GLY A CA 1
ATOM 654 C C . GLY A 1 94 ? -7.797 3.872 -16.783 1.00 86.38 94 GLY A C 1
ATOM 655 O O . GLY A 1 94 ? -8.559 3.127 -17.392 1.00 86.38 94 GLY A O 1
ATOM 656 N N . THR A 1 95 ? -7.260 4.958 -17.336 1.00 89.75 95 THR A N 1
ATOM 657 C CA . THR A 1 95 ? -7.565 5.457 -18.689 1.00 89.75 95 THR A CA 1
ATOM 658 C C . THR A 1 95 ? -6.398 5.295 -19.667 1.00 89.75 95 THR A C 1
ATOM 660 O O . THR A 1 95 ? -6.414 5.864 -20.753 1.00 89.75 95 THR A O 1
ATOM 663 N N . GLY A 1 96 ? -5.351 4.551 -19.286 1.00 86.50 96 GLY A N 1
ATOM 664 C CA . GLY A 1 96 ? -4.130 4.382 -20.089 1.00 86.50 96 GLY A CA 1
ATOM 665 C C . GLY A 1 96 ? -3.252 5.637 -20.175 1.00 86.50 96 GLY A C 1
ATOM 666 O O . GLY A 1 96 ? -2.215 5.621 -20.833 1.00 86.50 96 GLY A O 1
ATOM 667 N N . THR A 1 97 ? -3.646 6.718 -19.502 1.00 91.69 97 THR A N 1
ATOM 668 C CA . THR A 1 97 ? -2.849 7.938 -19.361 1.00 91.69 97 THR A CA 1
ATOM 669 C C . THR A 1 97 ? -2.013 7.882 -18.086 1.00 91.69 97 THR A C 1
ATOM 671 O O . THR A 1 97 ? -2.359 7.176 -17.139 1.00 91.69 97 THR A O 1
ATOM 674 N N . LYS A 1 98 ? -0.919 8.653 -18.039 1.00 92.44 98 LYS A N 1
ATOM 675 C CA . LYS A 1 98 ? 0.016 8.664 -16.902 1.00 92.44 98 LYS A CA 1
ATOM 676 C C . LYS A 1 98 ? -0.676 8.915 -15.553 1.00 92.44 98 LYS A C 1
ATOM 678 O O . LYS A 1 98 ? -0.368 8.235 -14.582 1.00 92.44 98 LYS A O 1
ATOM 683 N N . TRP A 1 99 ? -1.603 9.873 -15.516 1.00 95.00 99 TRP A N 1
ATOM 684 C CA . TRP A 1 99 ? -2.287 10.315 -14.294 1.00 95.00 99 TRP A CA 1
ATOM 685 C C . TRP A 1 99 ? -3.651 9.661 -14.080 1.00 95.00 99 TRP A C 1
ATOM 687 O O . TRP A 1 99 ? -4.164 9.653 -12.968 1.00 95.00 99 TRP A O 1
ATOM 697 N N . GLY A 1 100 ? -4.253 9.100 -15.128 1.00 93.19 100 GLY A N 1
ATOM 698 C CA . GLY A 1 100 ? -5.552 8.446 -15.039 1.00 93.19 100 GLY A CA 1
ATOM 699 C C . GLY A 1 100 ? -5.430 7.017 -14.533 1.00 93.19 100 GLY A C 1
ATOM 700 O O . GLY A 1 100 ? -5.727 6.092 -15.280 1.00 93.19 100 GLY A O 1
ATOM 701 N N . THR A 1 101 ? -4.962 6.824 -13.302 1.00 92.31 101 THR A N 1
ATOM 702 C CA . THR A 1 101 ? -4.882 5.521 -12.625 1.00 92.31 101 THR A CA 1
ATOM 703 C C . THR A 1 101 ? -5.077 5.704 -11.128 1.00 92.31 101 THR A C 1
ATOM 705 O O . THR A 1 101 ? -4.471 6.586 -10.524 1.00 92.31 101 THR A O 1
ATOM 708 N N . THR A 1 102 ? -5.876 4.844 -10.500 1.00 92.69 102 THR A N 1
ATOM 709 C CA . THR A 1 102 ? -6.087 4.881 -9.043 1.00 92.69 102 THR A CA 1
ATOM 710 C C . THR A 1 102 ? -4.786 4.683 -8.260 1.00 92.69 102 THR A C 1
ATOM 712 O O . THR A 1 102 ? -4.641 5.187 -7.157 1.00 92.69 102 THR A O 1
ATOM 715 N N . ALA A 1 103 ? -3.794 3.991 -8.831 1.00 92.88 103 ALA A N 1
ATOM 716 C CA . ALA A 1 103 ? -2.536 3.694 -8.144 1.00 92.88 103 ALA A CA 1
ATOM 717 C C . ALA A 1 103 ? -1.704 4.939 -7.758 1.00 92.88 103 ALA A C 1
ATOM 719 O O . ALA A 1 103 ? -0.801 4.808 -6.930 1.00 92.88 103 ALA A O 1
ATOM 720 N N . VAL A 1 104 ? -2.026 6.121 -8.305 1.00 95.19 104 VAL A N 1
ATOM 721 C CA . VAL A 1 104 ? -1.493 7.430 -7.875 1.00 95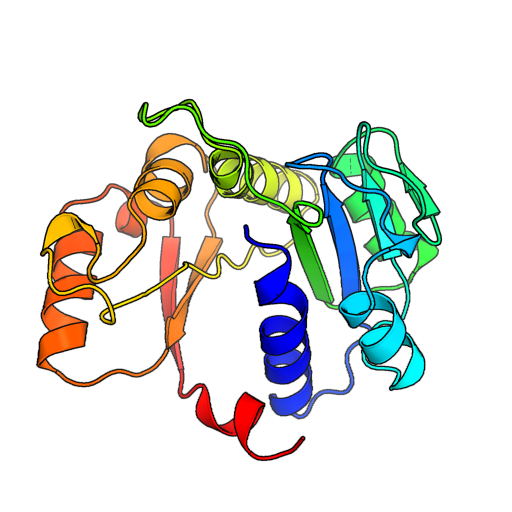.19 104 VAL A CA 1
ATOM 722 C C . VAL A 1 104 ? -1.700 7.662 -6.374 1.00 95.19 104 VAL A C 1
ATOM 724 O O . VAL A 1 104 ? -0.808 8.210 -5.726 1.00 95.19 104 VAL A O 1
ATOM 727 N N . GLU A 1 105 ? -2.800 7.151 -5.805 1.00 95.50 105 GLU A N 1
ATOM 728 C CA . GLU A 1 105 ? -3.144 7.287 -4.381 1.00 95.50 105 GLU A CA 1
ATOM 729 C C . GLU A 1 105 ? -2.023 6.803 -3.447 1.00 95.50 105 GLU A C 1
ATOM 731 O O . GLU A 1 105 ? -1.948 7.223 -2.300 1.00 95.50 105 GLU A O 1
ATOM 736 N N . GLN A 1 106 ? -1.125 5.917 -3.907 1.00 96.50 106 GLN A N 1
ATOM 737 C CA . GLN A 1 106 ? -0.018 5.429 -3.082 1.00 96.50 106 GLN A CA 1
ATOM 738 C C . GLN A 1 106 ? 0.855 6.577 -2.572 1.00 96.50 106 GLN A C 1
ATOM 740 O O . GLN A 1 106 ? 1.247 6.554 -1.409 1.00 96.50 106 GLN A O 1
ATOM 745 N N . GLY A 1 107 ? 1.122 7.583 -3.412 1.00 97.56 107 GLY A N 1
ATOM 746 C CA . GLY A 1 107 ? 1.877 8.766 -3.003 1.00 97.56 107 GLY A CA 1
ATOM 747 C C . GLY A 1 107 ? 1.089 9.655 -2.039 1.00 97.56 107 GLY A C 1
ATOM 748 O O . GLY A 1 107 ? 1.631 10.137 -1.047 1.00 97.56 107 GLY A O 1
ATOM 749 N N . GLU A 1 108 ? -0.215 9.810 -2.268 1.00 97.75 108 GLU A N 1
ATOM 750 C CA . GLU A 1 108 ? -1.107 10.592 -1.401 1.00 97.75 108 GLU A CA 1
ATOM 751 C C . GLU A 1 108 ? -1.246 9.966 -0.007 1.00 97.75 108 GLU A C 1
ATOM 753 O O . GLU A 1 108 ? -1.190 10.663 1.007 1.00 97.75 108 GLU A O 1
ATOM 758 N N . VAL A 1 109 ? -1.356 8.637 0.057 1.00 98.25 109 VAL A N 1
ATOM 759 C CA . VAL A 1 109 ? -1.391 7.873 1.307 1.00 98.25 109 VAL A CA 1
ATOM 760 C C . VAL A 1 109 ? -0.071 8.017 2.062 1.00 98.25 109 VAL A C 1
ATOM 762 O O . VAL A 1 109 ? -0.102 8.220 3.273 1.00 98.25 109 VAL A O 1
ATOM 765 N N . ILE A 1 110 ? 1.081 7.967 1.380 1.00 98.50 110 ILE A N 1
ATOM 766 C CA . ILE A 1 110 ? 2.392 8.217 2.007 1.00 98.50 110 ILE A CA 1
ATOM 767 C C . ILE A 1 110 ? 2.408 9.599 2.666 1.00 98.50 110 ILE A C 1
ATOM 769 O O . ILE A 1 110 ? 2.743 9.711 3.845 1.00 98.50 110 ILE A O 1
ATOM 773 N N . ASN A 1 111 ? 1.954 10.629 1.947 1.00 98.56 111 ASN A N 1
ATOM 774 C CA . ASN A 1 111 ? 1.860 11.985 2.485 1.00 98.56 111 ASN A CA 1
ATOM 775 C C . ASN A 1 111 ? 0.973 12.035 3.739 1.00 98.56 111 ASN A C 1
ATOM 777 O O . ASN A 1 111 ? 1.369 12.622 4.748 1.00 98.56 111 ASN A O 1
ATOM 781 N N . ALA A 1 112 ? -0.197 11.389 3.701 1.00 98.56 112 ALA A N 1
ATOM 782 C CA . ALA A 1 112 ? -1.133 11.355 4.821 1.00 98.56 112 ALA A CA 1
ATOM 783 C C . ALA A 1 112 ? -0.558 10.640 6.054 1.00 98.56 112 ALA A C 1
ATOM 785 O O . ALA A 1 112 ? -0.670 11.149 7.171 1.00 98.56 112 ALA A O 1
ATOM 786 N N . VAL A 1 113 ? 0.099 9.492 5.858 1.00 98.56 113 VAL A N 1
ATOM 787 C CA . VAL A 1 113 ? 0.762 8.742 6.935 1.00 98.56 113 VAL A CA 1
ATOM 788 C C . VAL A 1 113 ? 1.842 9.597 7.597 1.00 98.56 113 VAL A C 1
ATOM 790 O O . VAL A 1 113 ? 1.865 9.697 8.824 1.00 98.56 113 VAL A O 1
ATOM 793 N N . SER A 1 114 ? 2.685 10.271 6.810 1.00 98.00 114 SER A N 1
ATOM 794 C CA . SER A 1 114 ? 3.729 11.150 7.344 1.00 98.00 114 SER A CA 1
ATOM 795 C C . SER A 1 114 ? 3.166 12.360 8.094 1.00 98.00 114 SER A C 1
ATOM 797 O O . SER A 1 114 ? 3.709 12.730 9.132 1.00 98.00 114 SER A O 1
ATOM 799 N N . VAL A 1 115 ? 2.069 12.973 7.623 1.00 98.50 115 VAL A N 1
ATOM 800 C CA . VAL A 1 115 ? 1.388 14.075 8.339 1.00 98.50 115 VAL A CA 1
ATOM 801 C C . VAL A 1 115 ? 0.913 13.635 9.725 1.00 98.50 115 VAL A C 1
ATOM 803 O O . VAL A 1 115 ? 0.979 14.413 10.673 1.00 98.50 115 VAL A O 1
ATOM 806 N N . LEU A 1 116 ? 0.465 12.385 9.855 1.00 98.44 116 LEU A N 1
ATOM 807 C CA . LEU A 1 116 ? 0.008 11.806 11.120 1.00 98.44 116 LEU A CA 1
ATOM 808 C C . LEU A 1 116 ? 1.148 11.232 11.982 1.00 98.44 116 LEU A C 1
ATOM 810 O O . LEU A 1 116 ? 0.879 10.690 13.053 1.00 98.44 116 LEU A O 1
ATOM 814 N N . GLY A 1 117 ? 2.405 11.352 11.542 1.00 97.75 117 GLY A N 1
ATOM 815 C CA . GLY A 1 117 ? 3.583 10.880 12.275 1.00 97.75 117 GLY A CA 1
ATOM 816 C C . GLY A 1 117 ? 3.829 9.369 12.198 1.00 97.75 117 GLY A C 1
ATOM 817 O O . GLY A 1 117 ? 4.590 8.840 13.004 1.00 97.75 117 GLY A O 1
ATOM 818 N N . GLY A 1 118 ? 3.187 8.664 11.261 1.00 97.62 118 GLY A N 1
ATOM 819 C CA . GLY A 1 118 ? 3.459 7.251 10.997 1.00 97.62 118 GLY A CA 1
ATOM 820 C C . GLY A 1 118 ? 4.682 7.039 10.097 1.00 97.62 118 GLY A C 1
ATOM 821 O O . GLY A 1 118 ? 5.157 7.968 9.444 1.00 97.62 118 GLY A O 1
ATOM 822 N N . GLN A 1 119 ? 5.158 5.792 10.017 1.00 97.88 119 GLN A N 1
ATOM 823 C CA . GLN A 1 119 ? 6.218 5.379 9.093 1.00 97.88 119 GLN A CA 1
ATOM 824 C C . GLN A 1 119 ? 5.595 4.742 7.840 1.00 97.88 119 GLN A C 1
ATOM 826 O O . GLN A 1 119 ? 5.122 3.605 7.907 1.00 97.88 119 GLN A O 1
ATOM 831 N N . PRO A 1 120 ? 5.576 5.430 6.689 1.00 98.12 120 PRO A N 1
ATOM 832 C CA . PRO A 1 120 ? 5.042 4.847 5.468 1.00 98.12 120 PRO A CA 1
ATOM 833 C C . PRO A 1 120 ? 5.991 3.790 4.889 1.00 98.12 120 PRO A C 1
ATOM 835 O O . PRO A 1 120 ? 7.205 3.997 4.792 1.00 98.12 120 PRO A O 1
ATOM 838 N N . ILE A 1 121 ? 5.407 2.668 4.460 1.00 97.56 121 ILE A N 1
ATOM 839 C CA . ILE A 1 121 ? 6.087 1.590 3.736 1.00 97.56 121 ILE A CA 1
ATOM 840 C C . ILE A 1 121 ? 5.369 1.389 2.401 1.00 97.56 121 ILE A C 1
ATOM 842 O O . ILE A 1 121 ? 4.211 0.966 2.350 1.00 97.56 121 ILE A O 1
ATOM 846 N N . ALA A 1 122 ? 6.055 1.699 1.309 1.00 97.38 122 ALA A N 1
ATOM 847 C CA . ALA A 1 122 ? 5.580 1.464 -0.039 1.00 97.38 122 ALA A CA 1
ATOM 848 C C . ALA A 1 122 ? 5.917 0.033 -0.472 1.00 97.38 122 ALA A C 1
ATOM 850 O O . ALA A 1 122 ? 7.077 -0.373 -0.485 1.00 97.38 122 ALA A O 1
ATOM 851 N N . VAL A 1 123 ? 4.895 -0.722 -0.879 1.00 95.25 123 VAL A N 1
ATOM 852 C CA . VAL A 1 123 ? 5.063 -2.023 -1.540 1.00 95.25 123 VAL A CA 1
ATOM 853 C C . VAL A 1 123 ? 4.750 -1.838 -3.028 1.00 95.25 123 VAL A C 1
ATOM 855 O O . VAL A 1 123 ? 3.592 -1.557 -3.374 1.00 95.25 123 VAL A O 1
ATOM 858 N N . PRO A 1 124 ? 5.747 -1.922 -3.924 1.00 94.06 124 PRO A N 1
ATOM 859 C CA . PRO A 1 124 ? 5.533 -1.768 -5.351 1.00 94.06 124 PRO A CA 1
ATOM 860 C C . PRO A 1 124 ? 4.897 -3.028 -5.934 1.00 94.06 124 PRO A C 1
ATOM 862 O O . PRO A 1 124 ? 5.127 -4.148 -5.476 1.00 94.06 124 PRO A O 1
ATOM 865 N N . ARG A 1 125 ? 4.141 -2.864 -7.021 1.00 91.38 125 ARG A N 1
ATOM 866 C CA . ARG A 1 125 ? 3.843 -4.004 -7.890 1.00 91.38 125 ARG A CA 1
ATOM 867 C C . ARG A 1 125 ? 5.057 -4.241 -8.781 1.00 91.38 125 ARG A C 1
ATOM 869 O O . ARG A 1 125 ? 5.387 -3.372 -9.585 1.00 91.38 125 ARG A O 1
ATOM 876 N N . ILE A 1 126 ? 5.639 -5.429 -8.677 1.00 93.25 126 ILE A N 1
ATOM 877 C CA . ILE A 1 126 ? 6.720 -5.900 -9.544 1.00 93.25 126 ILE A CA 1
ATOM 878 C C . ILE A 1 126 ? 6.201 -7.075 -10.368 1.00 93.25 126 ILE A C 1
ATOM 880 O O . ILE A 1 126 ? 5.464 -7.922 -9.858 1.00 93.25 126 ILE A O 1
ATOM 884 N N . SER A 1 127 ? 6.531 -7.122 -11.655 1.00 92.62 127 SER A N 1
ATOM 885 C CA . SER A 1 127 ? 6.185 -8.260 -12.504 1.00 92.62 127 SER A CA 1
ATOM 886 C C . SER A 1 127 ? 7.222 -8.463 -13.593 1.00 92.62 127 SER A C 1
ATOM 888 O O . SER A 1 127 ? 7.751 -7.502 -14.123 1.00 92.62 127 SER A O 1
ATOM 890 N N . PHE A 1 128 ? 7.468 -9.719 -13.951 1.00 93.50 128 PHE A N 1
ATOM 891 C CA . PHE A 1 128 ? 8.258 -10.112 -15.123 1.00 93.50 128 PHE A CA 1
ATOM 892 C C . PHE A 1 128 ? 7.500 -11.127 -15.992 1.00 93.50 128 PHE A C 1
ATOM 894 O O . PHE A 1 128 ? 8.066 -11.737 -16.890 1.00 93.50 128 PHE A O 1
ATOM 901 N N . ALA A 1 129 ? 6.209 -11.335 -15.708 1.00 91.19 129 ALA A N 1
ATOM 902 C CA . ALA A 1 129 ? 5.396 -12.355 -16.368 1.00 91.19 129 ALA A CA 1
ATOM 903 C C . ALA A 1 129 ? 5.006 -11.970 -17.805 1.00 91.19 129 ALA A C 1
ATOM 905 O O . ALA A 1 129 ? 4.706 -12.836 -18.623 1.00 91.19 129 ALA A O 1
ATOM 906 N N . ASP A 1 130 ? 4.983 -10.672 -18.109 1.00 88.94 130 ASP A N 1
ATOM 907 C CA . ASP A 1 130 ? 4.714 -10.163 -19.449 1.00 88.94 130 ASP A CA 1
ATOM 908 C C . ASP A 1 130 ? 6.035 -10.035 -20.230 1.00 88.94 130 ASP A C 1
ATOM 910 O O . ASP A 1 130 ? 6.982 -9.428 -19.721 1.00 88.94 130 ASP A O 1
ATOM 914 N N . PRO A 1 131 ? 6.131 -10.563 -21.463 1.00 88.38 131 PRO A N 1
ATOM 915 C CA . PRO A 1 1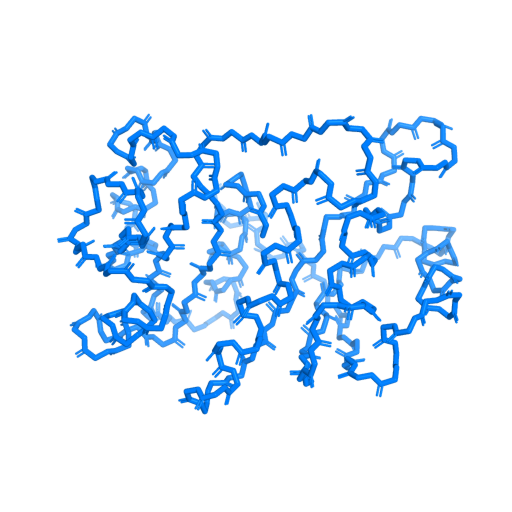31 ? 7.361 -10.491 -22.251 1.00 88.38 131 PRO A CA 1
ATOM 916 C C . PRO A 1 131 ? 7.682 -9.073 -22.747 1.00 88.38 131 PRO A C 1
ATOM 918 O O . PRO A 1 131 ? 8.787 -8.823 -23.221 1.00 88.38 131 PRO A O 1
ATOM 921 N N . ARG A 1 132 ? 6.728 -8.133 -22.696 1.00 88.81 132 ARG A N 1
ATOM 922 C CA . ARG A 1 132 ? 6.941 -6.761 -23.174 1.00 88.81 132 ARG A CA 1
ATOM 923 C C . ARG A 1 132 ? 7.816 -5.992 -22.174 1.00 88.81 132 ARG A C 1
ATOM 925 O O . ARG A 1 132 ? 7.373 -5.817 -21.039 1.00 88.81 132 ARG A O 1
ATOM 932 N N . PRO A 1 133 ? 8.958 -5.406 -22.589 1.00 85.00 133 PRO A N 1
ATOM 933 C CA . PRO A 1 133 ? 9.899 -4.755 -21.667 1.00 85.00 133 PRO A CA 1
ATOM 934 C C . PRO A 1 133 ? 9.272 -3.685 -20.761 1.00 85.00 133 PRO A C 1
ATOM 936 O O . PRO A 1 133 ? 9.556 -3.617 -19.574 1.00 85.00 133 PRO A O 1
ATOM 939 N N . ARG A 1 134 ? 8.329 -2.888 -21.283 1.00 82.94 134 ARG A N 1
ATOM 940 C CA . ARG A 1 134 ? 7.626 -1.843 -20.511 1.00 82.94 134 ARG A CA 1
ATOM 941 C C . ARG A 1 134 ? 6.702 -2.359 -19.395 1.00 82.94 134 ARG A C 1
ATOM 943 O O . ARG A 1 134 ? 6.167 -1.558 -18.635 1.00 82.94 134 ARG A O 1
ATOM 950 N N . HIS A 1 135 ? 6.415 -3.659 -19.357 1.00 87.06 135 HIS A N 1
ATOM 951 C CA . HIS A 1 135 ? 5.591 -4.302 -18.328 1.00 87.06 135 HIS A CA 1
ATOM 952 C C . HIS A 1 135 ? 6.442 -5.129 -17.348 1.00 87.06 135 HIS A C 1
ATOM 954 O O . HIS A 1 135 ? 5.877 -5.813 -16.493 1.00 87.06 135 HIS A O 1
ATOM 960 N N . GLN A 1 136 ? 7.772 -5.069 -17.484 1.00 94.19 136 GLN A N 1
ATOM 961 C CA . GLN A 1 136 ? 8.729 -5.762 -16.631 1.00 94.19 136 GLN A CA 1
ATOM 962 C C . GLN A 1 136 ? 9.299 -4.828 -15.554 1.00 94.19 136 GLN A C 1
ATOM 964 O O . GLN A 1 136 ? 9.443 -3.624 -15.774 1.00 94.19 136 GLN A O 1
ATOM 969 N N . GLY A 1 137 ? 9.627 -5.389 -14.391 1.00 96.44 137 GLY A N 1
ATOM 970 C CA . GLY A 1 137 ? 10.137 -4.649 -13.239 1.00 96.44 137 GLY A CA 1
ATOM 971 C C . GLY A 1 137 ? 9.035 -3.961 -12.428 1.00 96.44 137 GLY A C 1
ATOM 972 O O . GLY A 1 137 ? 7.935 -4.500 -12.262 1.00 96.44 137 GLY A O 1
ATOM 973 N N . ILE A 1 138 ? 9.348 -2.786 -11.883 1.00 95.81 138 ILE A N 1
ATOM 974 C CA . ILE A 1 138 ? 8.441 -1.941 -11.105 1.00 95.81 138 ILE A CA 1
ATOM 975 C C . ILE A 1 138 ? 7.372 -1.351 -12.030 1.00 95.81 138 ILE A C 1
ATOM 977 O O . ILE A 1 138 ? 7.649 -0.784 -13.085 1.00 95.81 138 ILE A O 1
ATOM 981 N N . SER A 1 139 ? 6.114 -1.439 -11.601 1.00 93.38 139 SER A N 1
ATOM 982 C CA . SER A 1 139 ? 4.995 -0.802 -12.291 1.00 93.38 139 SER A CA 1
ATOM 983 C C . SER A 1 139 ? 5.239 0.695 -12.516 1.00 93.38 139 SER A C 1
ATOM 985 O O . SER A 1 139 ? 5.471 1.443 -11.566 1.00 93.38 139 SER A O 1
ATOM 987 N N . HIS A 1 140 ? 5.051 1.164 -13.752 1.00 92.56 140 HIS A N 1
ATOM 988 C CA . HIS A 1 140 ? 5.118 2.590 -14.099 1.00 92.56 140 HIS A CA 1
ATOM 989 C C . HIS A 1 140 ? 4.149 3.470 -13.283 1.00 92.56 140 HIS A C 1
ATOM 991 O O . HIS A 1 140 ? 4.413 4.654 -13.064 1.00 92.56 140 HIS A O 1
ATOM 997 N N . HIS A 1 141 ? 3.041 2.904 -12.790 1.00 93.56 141 HIS A N 1
ATOM 998 C CA . HIS A 1 141 ? 2.153 3.602 -11.860 1.00 93.56 141 HIS A CA 1
ATOM 999 C C . HIS A 1 141 ? 2.815 3.840 -10.500 1.00 93.56 141 HIS A C 1
ATOM 1001 O O . HIS A 1 141 ? 2.677 4.924 -9.946 1.00 93.56 141 HIS A O 1
ATOM 1007 N N . THR A 1 142 ? 3.564 2.861 -9.984 1.00 94.75 142 THR A N 1
ATOM 1008 C CA . THR A 1 142 ? 4.330 3.032 -8.744 1.00 94.75 142 THR A CA 1
ATOM 1009 C C . THR A 1 142 ? 5.481 4.011 -8.947 1.00 94.75 142 THR A C 1
ATOM 1011 O O . THR A 1 142 ? 5.682 4.866 -8.094 1.00 94.75 142 THR A O 1
ATOM 1014 N N . ILE A 1 143 ? 6.162 3.963 -10.099 1.00 95.75 143 ILE A N 1
ATOM 1015 C CA . ILE A 1 143 ? 7.183 4.961 -10.457 1.00 95.75 143 ILE A CA 1
ATOM 1016 C C . ILE A 1 143 ? 6.597 6.376 -10.420 1.00 95.75 143 ILE A C 1
ATOM 1018 O O . ILE A 1 143 ? 7.182 7.272 -9.822 1.00 95.75 143 ILE A O 1
ATOM 1022 N N . THR A 1 144 ? 5.409 6.573 -10.999 1.00 96.19 144 THR A N 1
ATOM 1023 C CA . THR A 1 144 ? 4.735 7.880 -10.978 1.00 96.19 144 THR A CA 1
ATOM 1024 C C . THR A 1 144 ? 4.318 8.284 -9.562 1.00 96.19 144 THR A C 1
ATOM 1026 O O . THR A 1 144 ? 4.573 9.412 -9.153 1.00 96.19 144 THR A O 1
ATOM 1029 N N . ALA A 1 145 ? 3.697 7.377 -8.802 1.00 97.00 145 ALA A N 1
ATOM 1030 C CA . ALA A 1 145 ? 3.204 7.676 -7.460 1.00 97.00 145 ALA A CA 1
ATOM 1031 C C . ALA A 1 145 ? 4.338 8.034 -6.486 1.00 97.00 145 ALA A C 1
ATOM 1033 O O . ALA A 1 145 ? 4.216 8.988 -5.726 1.00 97.00 145 ALA A O 1
ATOM 1034 N N . LEU A 1 146 ? 5.449 7.301 -6.522 1.00 97.44 146 LEU A N 1
ATOM 1035 C CA . LEU A 1 146 ? 6.571 7.536 -5.617 1.00 97.44 146 LEU A CA 1
ATOM 1036 C C . LEU A 1 146 ? 7.469 8.679 -6.095 1.00 97.44 146 LEU A C 1
ATOM 1038 O O . LEU A 1 146 ? 7.776 9.568 -5.320 1.00 97.44 146 LEU A O 1
ATOM 1042 N N . GLY A 1 147 ? 7.822 8.723 -7.381 1.00 96.44 147 GLY A N 1
ATOM 1043 C CA . GLY A 1 147 ? 8.725 9.757 -7.889 1.00 96.44 147 GLY A CA 1
ATOM 1044 C C . GLY A 1 147 ? 8.092 11.144 -8.052 1.00 96.44 147 GLY A C 1
ATOM 1045 O O . GLY A 1 147 ? 8.822 12.114 -8.196 1.00 96.44 147 GLY A O 1
ATOM 1046 N N . GLN A 1 148 ? 6.756 11.271 -8.106 1.00 96.44 148 GLN A N 1
ATOM 1047 C CA . GLN A 1 148 ? 6.109 12.559 -8.436 1.00 96.44 148 GLN A CA 1
ATOM 1048 C C . GLN A 1 148 ? 4.958 12.974 -7.515 1.00 96.44 148 GLN A C 1
ATOM 1050 O O . GLN A 1 148 ? 4.545 14.130 -7.571 1.00 96.44 148 GLN A O 1
ATOM 1055 N N . VAL A 1 149 ? 4.408 12.067 -6.702 1.00 97.81 149 VAL A N 1
ATOM 1056 C CA . VAL A 1 149 ? 3.213 12.347 -5.875 1.00 97.81 149 VAL A CA 1
ATOM 1057 C C . VAL A 1 149 ? 3.531 12.255 -4.387 1.00 97.81 149 VAL A C 1
ATOM 1059 O O . VAL A 1 149 ? 3.044 13.068 -3.599 1.00 97.81 149 VAL A O 1
ATOM 1062 N N . ALA A 1 150 ? 4.353 11.285 -3.983 1.00 97.88 150 ALA A N 1
ATOM 1063 C CA . ALA A 1 150 ? 4.890 11.225 -2.634 1.00 97.88 150 ALA A CA 1
ATOM 1064 C C . ALA A 1 150 ? 5.846 12.410 -2.419 1.00 97.88 150 ALA A C 1
ATOM 1066 O O . ALA A 1 150 ? 6.916 12.487 -3.006 1.00 97.88 150 ALA A O 1
ATOM 1067 N N . LEU A 1 151 ? 5.440 13.349 -1.568 1.00 97.00 151 LEU A N 1
ATOM 1068 C CA . LEU A 1 151 ? 6.227 14.518 -1.162 1.00 97.00 151 LEU A CA 1
ATOM 1069 C C . LEU A 1 151 ? 6.979 14.268 0.154 1.00 97.00 151 LEU A C 1
ATOM 1071 O O . LEU A 1 151 ? 7.607 15.174 0.704 1.00 97.00 151 LEU A O 1
ATOM 1075 N N . ARG A 1 152 ? 6.831 13.067 0.718 1.00 97.06 152 ARG A N 1
ATOM 1076 C CA . ARG A 1 152 ? 7.376 12.649 2.006 1.00 97.06 152 ARG A CA 1
ATOM 1077 C C . ARG A 1 152 ? 8.101 11.323 1.863 1.00 97.06 152 ARG A C 1
ATOM 1079 O O . ARG A 1 152 ? 7.722 10.483 1.046 1.00 97.06 152 ARG A O 1
ATOM 1086 N N . ASP A 1 153 ? 9.107 11.142 2.706 1.00 97.00 153 ASP A N 1
ATOM 1087 C CA . ASP A 1 153 ? 9.952 9.962 2.659 1.00 97.00 153 ASP A CA 1
ATOM 1088 C C . ASP A 1 153 ? 9.182 8.694 3.035 1.00 97.00 153 ASP A C 1
ATOM 1090 O O . ASP A 1 153 ? 8.250 8.718 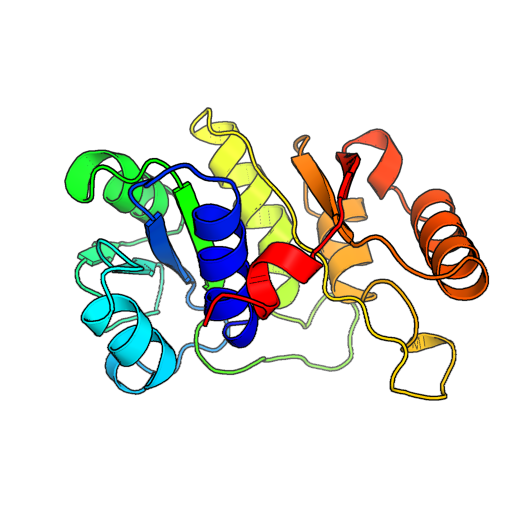3.842 1.00 97.00 153 ASP A O 1
ATOM 1094 N N . SER A 1 154 ? 9.591 7.566 2.455 1.00 98.06 154 SER A N 1
ATOM 1095 C CA . SER A 1 154 ? 9.012 6.254 2.746 1.00 98.06 154 SER A CA 1
ATOM 1096 C C . SER A 1 154 ? 10.046 5.150 2.598 1.00 98.06 154 SER A C 1
ATOM 1098 O O . SER A 1 154 ? 11.081 5.332 1.955 1.00 98.06 154 SER A O 1
ATOM 1100 N N . ILE A 1 155 ? 9.765 3.995 3.195 1.00 98.25 155 ILE A N 1
ATOM 1101 C CA . ILE A 1 155 ? 10.544 2.783 2.944 1.00 98.25 155 ILE A CA 1
ATOM 1102 C C . ILE A 1 155 ? 9.948 2.088 1.722 1.00 98.25 155 ILE A C 1
ATOM 1104 O O . ILE A 1 155 ? 8.779 1.710 1.748 1.00 98.25 155 ILE A O 1
ATOM 1108 N N . LEU A 1 156 ? 10.741 1.875 0.676 1.00 97.75 156 LEU A N 1
ATOM 1109 C CA . LEU A 1 156 ? 10.362 1.040 -0.458 1.00 97.75 156 LEU A CA 1
ATOM 1110 C C . LEU A 1 156 ? 10.788 -0.407 -0.190 1.00 97.75 156 LEU A C 1
ATOM 1112 O O . LEU A 1 156 ? 11.972 -0.738 -0.255 1.00 97.75 156 LEU A O 1
ATOM 1116 N N . ALA A 1 157 ? 9.819 -1.271 0.113 1.00 95.94 157 ALA A N 1
ATOM 1117 C CA . ALA A 1 157 ? 10.066 -2.683 0.384 1.00 95.94 157 ALA A CA 1
ATOM 1118 C C . ALA A 1 157 ? 10.142 -3.483 -0.926 1.00 95.94 157 ALA A C 1
ATOM 1120 O O . ALA A 1 157 ? 9.154 -3.577 -1.658 1.00 95.94 157 ALA A O 1
ATOM 1121 N N . LEU A 1 158 ? 11.301 -4.083 -1.203 1.00 95.75 158 LEU A N 1
ATOM 1122 C CA . LEU A 1 158 ? 11.546 -4.922 -2.376 1.00 95.75 158 LEU A CA 1
ATOM 1123 C C . LEU A 1 158 ? 11.826 -6.378 -1.973 1.00 95.75 158 LEU A C 1
ATOM 1125 O O . LEU A 1 158 ? 12.484 -6.622 -0.957 1.00 95.75 158 LEU A O 1
ATOM 1129 N N . PRO A 1 159 ? 11.362 -7.360 -2.762 1.00 93.50 159 PRO A N 1
ATOM 1130 C CA . PRO A 1 159 ? 11.751 -8.748 -2.575 1.00 93.50 159 PRO A CA 1
ATOM 1131 C C . PRO A 1 159 ? 13.173 -9.000 -3.094 1.00 93.50 159 PRO A C 1
ATOM 1133 O O . PRO A 1 159 ? 13.636 -8.337 -4.023 1.00 93.50 159 PRO A O 1
ATOM 1136 N N . GLU A 1 160 ? 13.838 -10.014 -2.547 1.00 94.44 160 GLU A N 1
ATOM 1137 C CA . GLU A 1 160 ? 14.978 -10.645 -3.218 1.00 94.44 160 GLU A CA 1
ATOM 1138 C C . GLU A 1 160 ? 14.524 -11.286 -4.541 1.00 94.44 160 GLU A C 1
ATOM 1140 O O . GLU A 1 160 ? 13.504 -11.977 -4.604 1.00 94.44 160 GLU A O 1
ATOM 1145 N N . VAL A 1 161 ? 15.282 -11.036 -5.608 1.00 94.38 161 VAL A N 1
ATOM 1146 C CA . VAL A 1 161 ? 15.046 -11.534 -6.971 1.00 94.38 161 VAL A CA 1
ATOM 1147 C C . VAL A 1 161 ? 16.380 -11.938 -7.602 1.00 94.38 161 VAL A C 1
ATOM 1149 O O . VAL A 1 161 ? 17.434 -11.617 -7.056 1.00 94.38 161 VAL A O 1
ATOM 1152 N N . GLY A 1 162 ? 16.348 -12.643 -8.737 1.00 95.25 162 GLY A N 1
ATOM 1153 C CA . GLY A 1 162 ? 17.572 -12.998 -9.467 1.00 95.25 162 GLY A CA 1
ATOM 1154 C C . GLY A 1 162 ? 18.276 -11.778 -10.074 1.00 95.25 162 GLY A C 1
ATOM 1155 O O . GLY A 1 162 ? 17.640 -10.749 -10.302 1.00 95.25 162 GLY A O 1
ATOM 1156 N N . ASP A 1 163 ? 19.567 -11.915 -10.378 1.00 96.06 163 ASP A N 1
ATOM 1157 C CA . ASP A 1 163 ? 20.436 -10.808 -10.811 1.00 96.06 163 ASP A CA 1
ATOM 1158 C C . ASP A 1 163 ? 19.886 -10.049 -12.032 1.00 96.06 163 ASP A C 1
ATOM 1160 O O . ASP A 1 163 ? 19.758 -8.830 -11.987 1.00 96.06 163 ASP A O 1
ATOM 1164 N N . GLU A 1 164 ? 19.432 -10.755 -13.074 1.00 95.06 164 GLU A N 1
ATOM 1165 C CA . GLU A 1 164 ? 18.847 -10.126 -14.274 1.00 95.06 164 GLU A CA 1
ATOM 1166 C C . GLU A 1 164 ? 17.613 -9.265 -13.948 1.00 95.06 164 GLU A C 1
ATOM 1168 O O . GLU A 1 164 ? 17.417 -8.178 -14.491 1.00 95.06 164 GLU A O 1
ATOM 1173 N N . GLN A 1 165 ? 16.761 -9.737 -13.032 1.00 95.75 165 GLN A N 1
ATOM 1174 C CA . GLN A 1 165 ? 15.584 -8.989 -12.586 1.00 95.75 165 GLN A CA 1
ATOM 1175 C C . GLN A 1 165 ? 15.989 -7.794 -11.725 1.00 95.75 165 GLN A C 1
ATOM 1177 O O . GLN A 1 165 ? 15.359 -6.736 -11.797 1.00 95.75 165 GLN A O 1
ATOM 1182 N N . ARG A 1 166 ? 17.038 -7.964 -10.916 1.00 96.44 166 ARG A N 1
ATOM 1183 C CA . ARG A 1 166 ? 17.567 -6.918 -10.052 1.00 96.44 166 ARG A CA 1
ATOM 1184 C C . ARG A 1 166 ? 18.153 -5.766 -10.861 1.00 96.44 166 ARG A C 1
ATOM 1186 O O . ARG A 1 166 ? 17.832 -4.625 -10.554 1.00 96.44 166 ARG A O 1
ATOM 1193 N N . GLU A 1 167 ? 18.911 -6.050 -11.916 1.00 96.62 167 GLU A N 1
ATOM 1194 C CA . GLU A 1 167 ? 19.464 -5.029 -12.817 1.00 96.62 167 GLU A CA 1
ATOM 1195 C C . GLU A 1 167 ? 18.366 -4.151 -13.436 1.00 96.62 167 GLU A C 1
ATOM 1197 O O . GLU A 1 167 ? 18.488 -2.926 -13.477 1.00 96.62 167 GLU A O 1
ATOM 1202 N N . VAL A 1 168 ? 17.254 -4.757 -13.871 1.00 96.62 168 VAL A N 1
ATOM 1203 C CA . VAL A 1 168 ? 16.103 -4.012 -14.413 1.00 96.62 168 VAL A CA 1
ATOM 1204 C C . VAL A 1 168 ? 15.474 -3.109 -13.352 1.00 96.62 168 VAL A C 1
ATOM 1206 O O . VAL A 1 168 ? 15.140 -1.960 -13.645 1.00 96.62 168 VAL A O 1
ATOM 1209 N N . ILE A 1 169 ? 15.300 -3.618 -12.130 1.00 97.25 169 ILE A N 1
ATOM 1210 C CA . ILE A 1 169 ? 14.715 -2.862 -11.016 1.00 97.25 169 ILE A CA 1
ATOM 1211 C C . ILE A 1 169 ? 15.617 -1.692 -10.621 1.00 97.25 169 ILE A C 1
ATOM 1213 O O . ILE A 1 169 ? 15.123 -0.574 -10.499 1.00 97.25 169 ILE A O 1
ATOM 1217 N N . ASP A 1 170 ? 16.918 -1.927 -10.456 1.00 96.69 170 ASP A N 1
ATOM 1218 C CA . ASP A 1 170 ? 17.873 -0.895 -10.046 1.00 96.69 170 ASP A CA 1
ATOM 1219 C C . ASP A 1 170 ? 17.949 0.219 -11.090 1.00 96.69 170 ASP A C 1
ATOM 1221 O O . ASP A 1 170 ? 17.812 1.391 -10.743 1.00 96.69 170 ASP A O 1
ATOM 1225 N N . LYS A 1 171 ? 18.001 -0.134 -12.380 1.00 96.38 171 LYS A N 1
ATOM 1226 C CA . LYS A 1 171 ? 17.937 0.849 -13.464 1.00 96.38 171 LYS A CA 1
ATOM 1227 C C . LYS A 1 171 ? 16.662 1.698 -13.410 1.00 96.38 171 LYS A C 1
ATOM 1229 O O . LYS A 1 171 ? 16.726 2.912 -13.564 1.00 96.38 171 LYS A O 1
ATOM 1234 N N . GLN A 1 172 ? 15.500 1.086 -13.174 1.00 96.94 172 GLN A N 1
ATOM 1235 C CA . GLN A 1 172 ? 14.237 1.826 -13.048 1.00 96.94 172 GLN A CA 1
ATOM 1236 C C . GLN A 1 172 ? 14.215 2.756 -11.832 1.00 96.94 172 GLN A C 1
ATOM 1238 O O . GLN A 1 172 ? 13.592 3.813 -11.897 1.00 96.94 172 GLN A O 1
ATOM 1243 N N . LEU A 1 173 ? 14.859 2.363 -10.729 1.00 96.75 173 LEU A N 1
ATOM 1244 C CA . LEU A 1 173 ? 14.982 3.194 -9.536 1.00 96.75 173 LEU A CA 1
ATOM 1245 C C . LEU A 1 173 ? 15.904 4.389 -9.789 1.00 96.75 173 LEU A C 1
ATOM 1247 O O . LEU A 1 173 ? 15.522 5.502 -9.442 1.00 96.75 173 LEU A O 1
ATOM 1251 N N . GLU A 1 174 ? 17.054 4.177 -10.429 1.00 95.25 174 GLU A N 1
ATOM 1252 C CA . GLU A 1 174 ? 18.021 5.224 -10.794 1.00 95.25 174 GLU A CA 1
ATOM 1253 C C . GLU A 1 174 ? 17.467 6.225 -11.815 1.00 95.25 174 GLU A C 1
ATOM 1255 O O . GLU A 1 174 ? 17.698 7.426 -11.700 1.00 95.25 174 GLU A O 1
ATOM 1260 N N . GLU A 1 175 ? 16.705 5.747 -12.802 1.00 95.25 175 GLU A N 1
ATOM 1261 C CA . GLU A 1 175 ? 16.041 6.588 -13.808 1.00 95.25 175 GLU A CA 1
ATOM 1262 C C . GLU A 1 175 ? 14.790 7.302 -13.260 1.00 95.25 175 GLU A C 1
ATOM 1264 O O . GLU A 1 175 ? 14.128 8.053 -13.982 1.00 95.25 175 GLU A O 1
ATOM 1269 N N . SER A 1 176 ? 14.446 7.070 -11.991 1.00 92.19 176 SER A N 1
ATOM 1270 C CA . SER A 1 176 ? 13.303 7.678 -11.316 1.00 92.19 176 SER A CA 1
ATOM 1271 C C . SER A 1 176 ? 13.733 8.575 -10.158 1.00 92.19 176 SER A C 1
ATOM 1273 O O . SER A 1 176 ? 14.754 8.350 -9.518 1.00 92.19 176 SER A O 1
ATOM 1275 N N . ASP A 1 177 ? 12.879 9.527 -9.787 1.00 92.75 177 ASP A N 1
ATOM 1276 C CA . ASP A 1 177 ? 13.064 10.343 -8.578 1.00 92.75 177 ASP A CA 1
ATOM 1277 C C . ASP A 1 177 ? 12.714 9.576 -7.280 1.00 92.75 177 ASP A C 1
ATOM 1279 O O . ASP A 1 177 ? 12.427 10.172 -6.249 1.00 92.75 177 ASP A O 1
ATOM 1283 N N . ILE A 1 178 ? 12.687 8.237 -7.293 1.00 95.94 178 ILE A N 1
ATOM 1284 C CA . ILE A 1 178 ? 12.349 7.442 -6.101 1.00 95.94 178 ILE A CA 1
ATOM 1285 C C . ILE A 1 178 ? 13.474 7.505 -5.068 1.00 95.94 178 ILE A C 1
ATOM 1287 O O . ILE A 1 178 ? 13.211 7.668 -3.878 1.00 95.94 178 ILE A O 1
ATOM 1291 N N . LEU A 1 179 ? 14.727 7.362 -5.503 1.00 96.12 179 LEU A N 1
ATOM 1292 C CA . LEU A 1 179 ? 15.869 7.235 -4.592 1.00 96.12 179 LEU A CA 1
ATOM 1293 C C . LEU A 1 179 ? 16.228 8.544 -3.870 1.00 96.12 179 LEU A C 1
ATOM 1295 O O . LEU A 1 179 ? 16.980 8.510 -2.899 1.00 96.12 179 LEU A O 1
ATOM 1299 N N . SER A 1 180 ? 15.690 9.689 -4.304 1.00 92.81 180 SER A N 1
ATOM 1300 C CA . SER A 1 180 ? 15.901 10.977 -3.631 1.00 92.81 180 SER A CA 1
ATOM 1301 C C . SER A 1 180 ? 15.096 11.120 -2.336 1.00 92.81 180 SER A C 1
ATOM 1303 O O . SER A 1 180 ? 15.507 11.872 -1.454 1.00 92.81 180 SER A O 1
ATOM 1305 N N . HIS A 1 181 ? 13.977 10.399 -2.211 1.00 90.38 181 HIS A N 1
ATOM 1306 C CA . HIS A 1 181 ? 13.047 10.505 -1.080 1.00 90.38 181 HIS A CA 1
ATOM 1307 C C . HIS A 1 181 ? 12.775 9.168 -0.390 1.00 90.38 181 HIS A C 1
ATOM 1309 O O . HIS A 1 181 ? 12.238 9.130 0.717 1.00 90.38 181 HIS A O 1
ATOM 1315 N N . HIS A 1 182 ? 13.088 8.038 -1.021 1.00 97.56 182 HIS A N 1
ATOM 1316 C CA . HIS A 1 182 ? 12.677 6.736 -0.511 1.00 97.56 182 HIS A CA 1
ATOM 1317 C C . HIS A 1 182 ? 13.861 5.821 -0.238 1.00 97.56 182 HIS A C 1
ATOM 1319 O O . HIS A 1 182 ? 14.736 5.609 -1.076 1.00 97.56 182 HIS A O 1
ATOM 1325 N N . GLN A 1 183 ? 13.850 5.228 0.954 1.00 97.81 183 GLN A N 1
ATOM 1326 C CA . GLN A 1 183 ? 14.856 4.264 1.360 1.00 97.81 183 GLN A CA 1
ATOM 1327 C C . GLN A 1 183 ? 14.458 2.874 0.874 1.00 97.81 183 GLN A C 1
ATOM 1329 O O . GLN A 1 183 ? 13.438 2.326 1.291 1.00 97.81 183 GLN A O 1
ATOM 1334 N N . VAL A 1 184 ? 15.288 2.275 0.028 1.00 97.88 184 VAL A N 1
ATOM 1335 C CA . VAL A 1 184 ? 15.070 0.910 -0.452 1.00 97.88 184 VAL A CA 1
ATOM 1336 C C . VAL A 1 184 ? 15.510 -0.101 0.603 1.00 97.88 184 VAL A C 1
ATOM 1338 O O . VAL A 1 184 ? 16.632 -0.047 1.106 1.00 97.88 184 VAL A O 1
ATOM 1341 N N . VAL A 1 185 ? 14.632 -1.054 0.914 1.00 97.12 185 VAL A N 1
ATOM 1342 C CA . VAL A 1 185 ? 14.929 -2.196 1.783 1.00 97.12 185 VAL A CA 1
ATOM 1343 C C . VAL A 1 185 ? 14.590 -3.479 1.038 1.00 97.12 185 VAL A C 1
ATOM 1345 O O . VAL A 1 185 ? 13.448 -3.681 0.634 1.00 97.12 185 VAL A O 1
ATOM 1348 N N . VAL A 1 186 ? 15.584 -4.356 0.888 1.00 96.19 186 VAL A N 1
ATOM 1349 C CA . VAL A 1 186 ? 15.441 -5.656 0.219 1.00 96.19 186 VAL A CA 1
ATOM 1350 C C . VAL A 1 186 ? 15.361 -6.771 1.263 1.00 96.19 186 VAL A C 1
ATOM 1352 O O . VAL A 1 186 ? 16.166 -6.795 2.200 1.00 96.19 186 VAL A O 1
ATOM 1355 N N . LYS A 1 187 ? 14.386 -7.679 1.127 1.00 92.25 187 LYS A N 1
ATOM 1356 C CA . LYS A 1 187 ? 14.203 -8.843 2.013 1.00 92.25 187 LYS A CA 1
ATOM 1357 C C . LYS A 1 187 ? 13.707 -10.079 1.265 1.00 92.25 187 LYS A C 1
ATOM 1359 O O . LYS A 1 187 ? 12.948 -9.971 0.304 1.00 92.25 187 LYS A O 1
ATOM 1364 N N . ASP A 1 188 ? 14.072 -11.258 1.765 1.00 90.12 188 ASP A N 1
ATOM 1365 C CA . ASP A 1 188 ? 13.480 -12.526 1.338 1.00 90.12 188 ASP A CA 1
ATOM 1366 C C . ASP A 1 188 ? 11.979 -12.576 1.680 1.00 90.12 188 ASP A C 1
ATOM 1368 O O . ASP A 1 188 ? 11.584 -12.511 2.845 1.00 90.12 188 ASP A O 1
ATOM 1372 N N . GLY A 1 189 ? 11.139 -12.695 0.650 1.00 85.31 189 GLY A N 1
ATOM 1373 C CA . GLY A 1 189 ? 9.684 -12.785 0.786 1.00 85.31 189 GLY A CA 1
ATOM 1374 C C . GLY A 1 189 ? 9.146 -14.205 0.992 1.00 85.31 189 GLY A C 1
ATOM 1375 O O . GLY A 1 189 ? 7.964 -14.361 1.299 1.00 85.31 189 GLY A O 1
ATOM 1376 N N . ARG A 1 190 ? 9.974 -15.250 0.838 1.00 87.62 190 ARG A N 1
ATOM 1377 C CA . ARG A 1 190 ? 9.551 -16.661 0.948 1.00 87.62 190 ARG A CA 1
ATOM 1378 C C . ARG A 1 190 ? 8.888 -17.028 2.282 1.00 87.62 190 ARG A C 1
ATOM 1380 O O . ARG A 1 190 ? 7.920 -17.789 2.224 1.00 87.62 190 ARG A O 1
ATOM 1387 N N . PRO A 1 191 ? 9.301 -16.492 3.451 1.00 85.81 191 PRO A N 1
ATOM 1388 C CA . PRO A 1 191 ? 8.635 -16.799 4.719 1.00 85.81 191 PRO A CA 1
ATOM 1389 C C . PRO A 1 191 ? 7.124 -16.514 4.714 1.00 85.81 191 PRO A C 1
ATOM 1391 O O . PRO A 1 191 ? 6.360 -17.232 5.342 1.00 85.81 191 PRO A O 1
ATOM 1394 N N . ALA A 1 192 ? 6.657 -15.527 3.940 1.00 81.50 192 ALA A N 1
ATOM 1395 C CA . ALA A 1 192 ? 5.233 -15.191 3.840 1.00 81.50 192 ALA A CA 1
ATOM 1396 C C . ALA A 1 192 ? 4.397 -16.208 3.031 1.00 81.50 192 ALA A C 1
ATOM 1398 O O . ALA A 1 192 ? 3.166 -16.169 3.066 1.00 81.50 192 ALA A O 1
ATOM 1399 N N . ILE A 1 193 ? 5.055 -17.080 2.259 1.00 77.38 193 ILE A N 1
ATOM 1400 C CA . ILE A 1 193 ? 4.425 -18.025 1.322 1.00 77.38 193 ILE A CA 1
ATOM 1401 C C . ILE A 1 193 ? 4.393 -19.444 1.903 1.00 77.38 193 ILE A C 1
ATOM 1403 O O . ILE A 1 193 ? 3.486 -20.207 1.585 1.00 77.38 193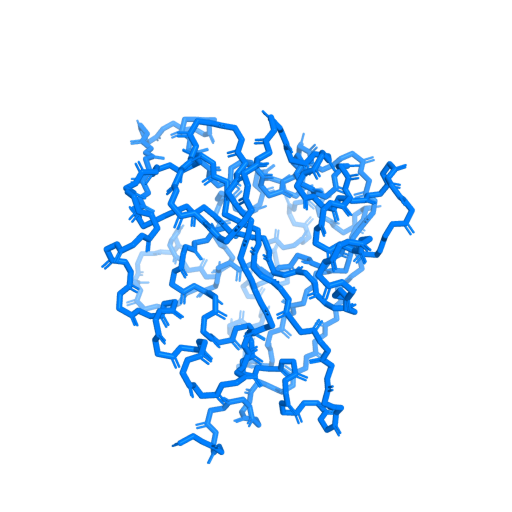 ILE A O 1
ATOM 1407 N N . LEU A 1 194 ? 5.374 -19.798 2.736 1.00 56.78 194 LEU A N 1
ATOM 1408 C CA . LEU A 1 194 ? 5.628 -21.182 3.146 1.00 56.78 194 LEU A CA 1
ATOM 1409 C C . LEU A 1 194 ? 4.814 -21.649 4.371 1.00 56.78 194 LEU A C 1
ATOM 1411 O O . LEU A 1 194 ? 4.699 -22.855 4.562 1.00 56.78 194 LEU A O 1
ATOM 1415 N N . ASP A 1 195 ? 4.196 -20.731 5.125 1.00 48.84 195 ASP A N 1
ATOM 1416 C CA . ASP A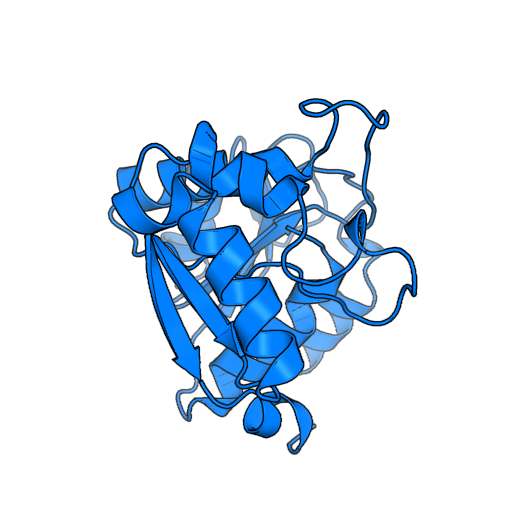 1 195 ? 3.492 -21.024 6.392 1.00 48.84 195 ASP A CA 1
ATOM 1417 C C . ASP A 1 195 ? 1.947 -20.879 6.332 1.00 48.84 195 ASP A C 1
ATOM 1419 O O . ASP A 1 195 ? 1.306 -20.622 7.353 1.00 48.84 195 ASP A O 1
ATOM 1423 N N . ASN A 1 196 ? 1.315 -21.030 5.157 1.00 44.59 196 ASN A N 1
ATOM 1424 C CA . ASN A 1 196 ? -0.152 -20.923 4.994 1.00 44.59 196 ASN A CA 1
ATOM 1425 C C . ASN A 1 196 ? -0.854 -22.208 4.547 1.00 44.59 196 ASN A C 1
ATOM 1427 O O . ASN A 1 196 ? -0.411 -22.806 3.543 1.00 44.59 196 ASN A O 1
#

Radius of gyration: 16.19 Å; chains: 1; bounding box: 39×36×41 Å

Sequence (196 aa):
TLHSMLAPAAAGCLAAGASPRIAYVMTDGAALPLSLSKMVRTLKAKGMLVGTVSTGDAFGGDLESVNIYSGLIAAYQVLKAEIIIVTMGPGIVGTGTKWGTTAVEQGEVINAVSVLGGQPIAVPRISFADPRPRHQGISHHTITALGQVALRDSILALPEVGDEQREVIDKQLEESDILSHHQVVVKDGRPAILDN

pLDDT: mean 93.43, std 7.52, range [44.59, 98.81]

Secondary structure (DSSP, 8-state):
--GGGHHHHHHHHHHTS----EEEEEESTT---GGG-HHHHHHHHTTS-SEEEEETT---SSEEESSHHHHHHHHHHTS--SEEEEEE-SS--B-SSSS-BGGGHHHHHHHHHHHTT---EE---EE--SSSGGGSEE-HHHHHIIIII--S-EEEEEE---HHHHHHHHHHHHTTTTTTTEEEEEE--THHHHT-

Foldseek 3Di:
DAPVVPQLVLLLVVLVVDPFAEEEEAEQAVADAQVPDPPVVVCVVVVSHLWYEYEPPHDDTPHYYNHLLRRVCCCCPVSVGPHYHYDYHHDWFADPDLPRTSLLCLLVNLVSCVVVVHAAEDEFDADDPDVDLQNHGTPSSVLCNQQPRNPAEHEYEAEDDDPVSVVSHVVSCVVGNNVVRYHYDYYHSVSSVPPD